Protein AF-A0A926DXJ6-F1 (afdb_monomer)

Structure (mmCIF, N/CA/C/O backbone):
data_AF-A0A926DXJ6-F1
#
_entry.id   AF-A0A926DXJ6-F1
#
loop_
_atom_site.group_PDB
_atom_site.id
_atom_site.type_symbol
_atom_site.label_atom_id
_atom_site.label_alt_id
_atom_site.label_comp_id
_atom_site.label_asym_id
_atom_site.label_entity_id
_atom_site.label_seq_id
_atom_site.pdbx_PDB_ins_code
_atom_site.Cartn_x
_atom_site.Cartn_y
_atom_site.Cartn_z
_atom_site.occupancy
_atom_site.B_iso_or_equiv
_atom_site.auth_seq_id
_atom_site.auth_comp_id
_atom_site.auth_asym_id
_atom_site.auth_atom_id
_atom_site.pdbx_PDB_model_num
ATOM 1 N N . MET A 1 1 ? 6.110 -19.421 18.093 1.00 56.97 1 MET A N 1
ATOM 2 C CA . MET A 1 1 ? 5.067 -19.985 17.190 1.00 56.97 1 MET A CA 1
ATOM 3 C C . MET A 1 1 ? 3.625 -19.804 17.699 1.00 56.97 1 MET A C 1
ATOM 5 O O . MET A 1 1 ? 2.747 -19.596 16.871 1.00 56.97 1 MET A O 1
ATOM 9 N N . LYS A 1 2 ? 3.3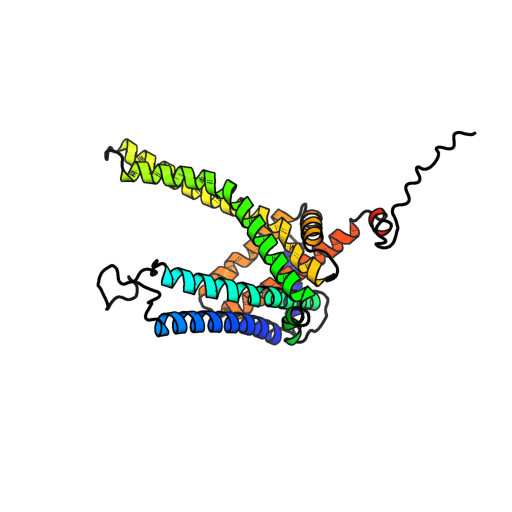59 -19.828 19.021 1.00 78.06 2 LYS A N 1
ATOM 10 C CA . LYS A 1 2 ? 1.994 -19.737 19.594 1.00 78.06 2 LYS A CA 1
ATOM 11 C C . LYS A 1 2 ? 1.269 -18.395 19.340 1.00 78.06 2 LYS A C 1
ATOM 13 O O . LYS A 1 2 ? 0.103 -18.421 18.961 1.00 78.06 2 LYS A O 1
ATOM 18 N N . LEU A 1 3 ? 1.968 -17.256 19.435 1.00 84.81 3 LEU A N 1
ATOM 19 C CA . LEU A 1 3 ? 1.368 -15.912 19.317 1.00 84.81 3 LEU A CA 1
ATOM 20 C C . LEU A 1 3 ? 0.698 -15.646 17.955 1.00 84.81 3 LEU A C 1
ATOM 22 O O . LEU A 1 3 ? -0.481 -15.316 17.902 1.00 84.81 3 LEU A O 1
ATOM 26 N N . ARG A 1 4 ? 1.406 -15.860 16.835 1.00 86.44 4 ARG A N 1
ATOM 27 C CA . ARG A 1 4 ? 0.859 -15.628 15.478 1.00 86.44 4 ARG A CA 1
ATOM 28 C C . ARG A 1 4 ? -0.419 -16.430 15.213 1.00 86.44 4 ARG A C 1
ATOM 30 O O . ARG A 1 4 ? -1.354 -15.913 14.609 1.00 86.44 4 ARG A O 1
ATOM 37 N N . LYS A 1 5 ? -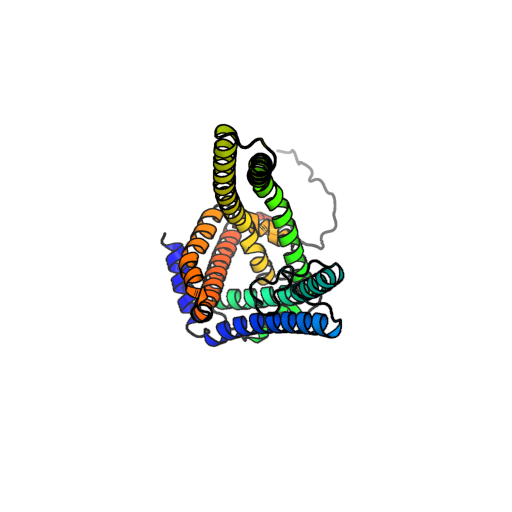0.469 -17.684 15.679 1.00 87.50 5 LYS A N 1
ATOM 38 C CA . LYS A 1 5 ? -1.648 -18.552 15.547 1.00 87.50 5 LYS A CA 1
ATOM 39 C C . LYS A 1 5 ? -2.820 -18.036 16.388 1.00 87.50 5 LYS A C 1
ATOM 41 O O . LYS A 1 5 ? -3.945 -18.037 15.903 1.00 87.50 5 LYS A O 1
ATOM 46 N N . GLN A 1 6 ? -2.555 -17.569 17.610 1.00 91.38 6 GLN A N 1
ATOM 47 C CA . GLN A 1 6 ? -3.572 -16.968 18.479 1.00 91.38 6 GLN A CA 1
ATOM 48 C C . GLN A 1 6 ? -4.136 -15.673 17.886 1.00 91.38 6 GLN A C 1
ATOM 50 O O . GLN A 1 6 ? -5.351 -15.547 17.796 1.00 91.38 6 GLN A O 1
ATOM 55 N N . ILE A 1 7 ? -3.283 -14.768 17.393 1.00 92.94 7 ILE A N 1
ATOM 56 C CA . ILE A 1 7 ? -3.711 -13.525 16.726 1.00 92.94 7 ILE A CA 1
ATOM 57 C C . ILE A 1 7 ? -4.625 -13.843 15.539 1.00 92.94 7 ILE A C 1
ATOM 59 O O . ILE A 1 7 ? -5.729 -13.319 15.443 1.00 92.94 7 ILE A O 1
ATOM 63 N N . LYS A 1 8 ? -4.205 -14.771 14.674 1.00 92.00 8 LYS A N 1
ATOM 64 C CA . LYS A 1 8 ? -4.984 -15.234 13.519 1.00 92.00 8 LYS A CA 1
ATOM 65 C C . LYS A 1 8 ? -6.336 -15.839 13.896 1.00 92.00 8 LYS A C 1
ATOM 67 O O . LYS A 1 8 ? -7.316 -15.644 13.181 1.00 92.00 8 LYS A O 1
ATOM 72 N N . LEU A 1 9 ? -6.399 -16.598 14.987 1.00 91.31 9 LEU A N 1
ATOM 73 C CA . LEU A 1 9 ? -7.649 -17.178 15.473 1.00 91.31 9 LEU A CA 1
ATOM 74 C C . LEU A 1 9 ? -8.574 -16.096 16.042 1.00 91.31 9 LEU A C 1
ATOM 76 O O . LEU A 1 9 ? -9.756 -16.058 15.709 1.00 91.31 9 LEU A O 1
ATOM 80 N N . ASN A 1 10 ? -8.026 -15.205 16.865 1.00 92.25 10 ASN A N 1
ATOM 81 C CA . ASN A 1 10 ? -8.767 -14.123 17.502 1.00 92.25 10 ASN A CA 1
ATOM 82 C C . ASN A 1 10 ? -9.294 -13.120 16.476 1.00 92.25 10 ASN A C 1
ATOM 84 O O . ASN A 1 10 ? -10.440 -12.710 16.579 1.00 92.25 10 ASN A O 1
ATOM 88 N N . ALA A 1 11 ? -8.528 -12.807 15.432 1.00 91.75 11 ALA A N 1
ATOM 89 C CA . ALA A 1 11 ? -8.984 -11.960 14.336 1.00 91.75 11 ALA A CA 1
ATOM 90 C C . ALA A 1 11 ? -10.175 -12.563 13.581 1.00 91.75 11 ALA A C 1
ATOM 92 O O . ALA A 1 11 ? -11.139 -11.864 13.275 1.00 91.75 11 ALA A O 1
ATOM 93 N N . ARG A 1 12 ? -10.157 -13.881 13.335 1.00 91.38 12 ARG A N 1
ATOM 94 C CA . ARG A 1 12 ? -11.301 -14.578 12.728 1.00 91.38 12 ARG A CA 1
ATOM 95 C C . ARG A 1 12 ? -12.540 -14.508 13.624 1.00 91.38 12 ARG A C 1
ATOM 97 O O . ARG A 1 12 ? -13.641 -14.346 13.110 1.00 91.38 12 ARG A O 1
ATOM 104 N N . ARG A 1 13 ? -12.360 -14.623 14.945 1.00 90.81 13 ARG A N 1
ATOM 105 C CA . ARG A 1 13 ? -13.446 -14.487 15.930 1.00 90.81 13 ARG A CA 1
ATOM 106 C C . ARG A 1 13 ? -13.985 -13.059 15.991 1.00 90.81 13 ARG A C 1
ATOM 108 O O . ARG A 1 13 ? -15.194 -12.893 15.928 1.00 90.81 13 ARG A O 1
ATOM 115 N N . ALA A 1 14 ? -13.109 -12.054 16.028 1.00 89.31 14 ALA A N 1
ATOM 116 C CA . ALA A 1 14 ? -13.485 -10.639 16.020 1.00 89.31 14 ALA A CA 1
ATOM 117 C C . ALA A 1 14 ? -14.300 -10.271 14.768 1.00 89.31 14 ALA A C 1
ATOM 119 O O . ALA A 1 14 ? -15.259 -9.512 14.842 1.00 89.31 14 ALA A O 1
ATOM 120 N N . LEU A 1 15 ? -13.982 -10.877 13.621 1.00 91.25 15 LEU A N 1
ATOM 121 C CA . LEU A 1 15 ? -14.759 -10.706 12.392 1.00 91.25 15 LEU A CA 1
ATOM 122 C C . LEU A 1 15 ? -16.101 -11.450 12.382 1.00 91.25 15 LEU A C 1
ATOM 124 O O . LEU A 1 15 ? -16.943 -11.121 11.552 1.00 91.25 15 LEU A O 1
ATOM 128 N N . GLY A 1 16 ? -16.330 -12.417 13.278 1.00 86.25 16 GLY A N 1
ATOM 129 C CA . GLY A 1 16 ? -17.470 -13.342 13.245 1.00 86.25 16 GLY A CA 1
ATOM 130 C C . GLY A 1 16 ? -18.853 -12.685 13.144 1.00 86.25 16 GLY A C 1
ATOM 131 O O . GLY A 1 16 ? -19.739 -13.275 12.538 1.00 86.25 16 GLY A O 1
ATOM 132 N N . GLY A 1 17 ? -19.018 -11.457 13.649 1.00 84.44 17 GLY A N 1
ATOM 133 C CA . GLY A 1 17 ? -20.249 -10.658 13.517 1.00 84.44 17 GLY A CA 1
ATOM 134 C C . GLY A 1 17 ? -20.150 -9.449 12.576 1.00 84.44 17 GLY A C 1
ATOM 135 O O . GLY A 1 17 ? -21.144 -8.766 12.348 1.00 84.44 17 GLY A O 1
ATOM 136 N N . SER A 1 18 ? -18.970 -9.176 12.015 1.00 91.25 18 SER A N 1
ATOM 137 C CA . SER A 1 18 ? -18.667 -7.933 11.287 1.00 91.25 18 SER A CA 1
ATOM 138 C C . SER A 1 18 ? -18.160 -8.165 9.859 1.00 91.25 18 SER A C 1
ATOM 140 O O . SER A 1 18 ? -17.727 -7.217 9.206 1.00 91.25 18 SER A O 1
ATOM 142 N N . TRP A 1 19 ? -18.232 -9.398 9.341 1.00 92.56 19 TRP A N 1
ATOM 143 C CA . TRP A 1 19 ? -17.789 -9.744 7.981 1.00 92.56 19 TRP A CA 1
ATOM 144 C C . TRP A 1 19 ? -18.440 -8.884 6.896 1.00 92.56 19 TRP A C 1
ATOM 146 O O . TRP A 1 19 ? -17.731 -8.350 6.047 1.00 92.56 19 TRP A O 1
ATOM 156 N N . GLY A 1 20 ? -19.762 -8.693 6.947 1.00 92.50 20 GLY A N 1
ATOM 157 C CA . GLY A 1 20 ? -20.473 -7.862 5.969 1.00 92.50 20 GLY A CA 1
ATOM 158 C C . GLY A 1 20 ? -19.995 -6.407 5.978 1.00 92.50 20 GLY A C 1
ATOM 159 O O . GLY A 1 20 ? -19.746 -5.830 4.922 1.00 92.50 20 GLY A O 1
ATOM 160 N N . LYS A 1 21 ? -19.762 -5.840 7.170 1.00 94.31 21 LYS A N 1
ATOM 161 C CA . LYS A 1 21 ? -19.195 -4.491 7.323 1.00 94.31 21 LYS A CA 1
ATOM 162 C C . LYS A 1 21 ? -17.783 -4.418 6.743 1.00 94.31 21 LYS A C 1
ATOM 164 O O . LYS A 1 21 ? -17.485 -3.503 5.988 1.00 94.31 21 LYS A O 1
ATOM 169 N N . ALA A 1 22 ? -16.942 -5.406 7.040 1.00 94.12 22 ALA A N 1
ATOM 170 C CA . ALA A 1 22 ? -15.565 -5.458 6.565 1.00 94.12 22 ALA A CA 1
ATOM 171 C C . ALA A 1 22 ? -15.466 -5.602 5.033 1.00 94.12 22 ALA A C 1
ATOM 173 O O . ALA A 1 22 ? -14.624 -4.960 4.407 1.00 94.12 22 ALA A O 1
ATOM 174 N N . ILE A 1 23 ? -16.353 -6.394 4.420 1.00 93.94 23 ILE A N 1
ATOM 175 C CA . ILE A 1 23 ? -16.489 -6.481 2.959 1.00 93.94 23 ILE A CA 1
ATOM 176 C C . ILE A 1 23 ? -16.971 -5.142 2.391 1.00 93.94 23 ILE A C 1
ATOM 178 O O . ILE A 1 23 ? -16.431 -4.683 1.391 1.00 93.94 23 ILE A O 1
ATOM 182 N N . CYS A 1 24 ? -17.919 -4.470 3.048 1.00 95.19 24 CYS A N 1
ATOM 183 C CA . CYS A 1 24 ? -18.360 -3.137 2.639 1.00 95.19 24 CYS A CA 1
ATOM 184 C C . CYS A 1 24 ? -17.194 -2.129 2.619 1.00 95.19 24 CYS A C 1
ATOM 186 O O . CYS A 1 24 ? -17.047 -1.394 1.647 1.00 95.19 24 CYS A O 1
ATOM 188 N N . LEU A 1 25 ? -16.291 -2.158 3.611 1.00 94.81 25 LEU A N 1
ATOM 189 C CA . LEU A 1 25 ? -15.093 -1.301 3.610 1.00 94.81 25 LEU A CA 1
ATOM 190 C C . LEU A 1 25 ? -14.184 -1.554 2.401 1.00 94.81 25 LEU A C 1
ATOM 192 O O . LEU A 1 25 ? -13.660 -0.613 1.805 1.00 94.81 25 LEU A O 1
ATOM 196 N N . LEU A 1 26 ? -14.008 -2.826 2.032 1.00 93.44 26 LEU A N 1
ATOM 197 C CA . LEU A 1 26 ? -13.252 -3.216 0.844 1.00 93.44 26 LEU A CA 1
ATOM 198 C C . LEU A 1 26 ? -13.922 -2.703 -0.441 1.00 93.44 26 LEU A C 1
ATOM 200 O O . LEU A 1 26 ? -13.252 -2.186 -1.331 1.00 93.44 26 LEU A O 1
ATOM 204 N N . LEU A 1 27 ? -15.245 -2.830 -0.537 1.00 93.81 27 LEU A N 1
ATOM 205 C CA . LEU A 1 27 ? -15.992 -2.352 -1.696 1.00 93.81 27 LEU A CA 1
ATOM 206 C C . LEU A 1 27 ? -15.932 -0.828 -1.813 1.00 93.81 27 LEU A C 1
ATOM 208 O O . LEU A 1 27 ? -15.802 -0.329 -2.925 1.00 93.81 27 LEU A O 1
ATOM 212 N N . ILE A 1 28 ? -15.951 -0.091 -0.698 1.00 94.81 28 ILE A N 1
ATOM 213 C CA . ILE A 1 28 ? -15.785 1.369 -0.694 1.00 94.81 28 ILE A CA 1
ATOM 214 C C . ILE A 1 28 ? -14.434 1.759 -1.304 1.00 94.81 28 ILE A C 1
ATOM 216 O O . ILE A 1 28 ? -14.405 2.557 -2.239 1.00 94.81 28 ILE A O 1
ATOM 220 N N . ILE A 1 29 ? -13.321 1.185 -0.828 1.00 92.06 29 ILE A N 1
ATOM 221 C CA . ILE A 1 29 ? -11.993 1.544 -1.355 1.00 92.06 29 ILE A CA 1
ATOM 222 C C . ILE A 1 29 ? -11.842 1.147 -2.829 1.00 92.06 29 ILE A C 1
ATOM 224 O O . ILE A 1 29 ? -11.350 1.944 -3.625 1.00 92.06 29 ILE A O 1
ATOM 228 N N . PHE A 1 30 ? -12.348 -0.029 -3.214 1.00 91.62 30 PHE A N 1
ATOM 229 C CA . PHE A 1 30 ? -12.344 -0.479 -4.606 1.00 91.62 30 PHE A CA 1
ATOM 230 C C . PHE A 1 30 ? -13.173 0.443 -5.508 1.00 91.62 30 PHE A C 1
ATOM 232 O O . PHE A 1 30 ? -12.716 0.825 -6.582 1.00 91.62 30 PHE A O 1
ATOM 239 N N . SER A 1 31 ? -14.360 0.851 -5.053 1.00 94.12 31 SER A N 1
ATOM 240 C CA . SER A 1 31 ? -15.254 1.734 -5.810 1.00 94.12 31 SER A CA 1
ATOM 241 C C . SER A 1 31 ? -14.626 3.107 -6.026 1.00 94.12 31 SER A C 1
ATOM 243 O O . SER A 1 31 ? -14.687 3.640 -7.128 1.00 94.12 31 SER A O 1
ATOM 245 N N . ILE A 1 32 ? -13.971 3.664 -5.003 1.00 93.38 32 ILE A N 1
ATOM 246 C CA . ILE A 1 32 ? -13.268 4.946 -5.122 1.00 93.38 32 ILE A CA 1
ATOM 247 C C . ILE A 1 32 ? -12.117 4.836 -6.127 1.00 93.38 32 ILE A C 1
ATOM 249 O O . ILE A 1 32 ? -12.001 5.689 -7.004 1.00 93.38 32 ILE A O 1
ATOM 253 N N . SER A 1 33 ? -11.300 3.778 -6.057 1.00 91.75 33 SER A N 1
ATOM 254 C CA . SER A 1 33 ? -10.238 3.549 -7.047 1.00 91.75 33 SER A CA 1
ATOM 255 C C . SER A 1 33 ? -10.793 3.415 -8.468 1.00 91.75 33 SER A C 1
ATOM 257 O O . SER A 1 33 ? -10.273 4.047 -9.383 1.00 91.75 33 SER A O 1
ATOM 259 N N . LEU A 1 34 ? -11.880 2.659 -8.641 1.00 93.69 34 LEU A N 1
ATOM 260 C CA . LEU A 1 34 ? -12.536 2.468 -9.932 1.00 93.69 34 LEU A CA 1
ATOM 261 C C . LEU A 1 34 ? -13.068 3.789 -10.505 1.00 93.69 34 LEU A C 1
ATOM 263 O O . LEU A 1 34 ? -12.867 4.054 -11.686 1.00 93.69 34 LEU A O 1
ATOM 267 N N . ILE A 1 35 ? -13.672 4.650 -9.679 1.00 95.75 35 ILE A N 1
ATOM 268 C CA . ILE A 1 35 ? -14.124 5.984 -10.103 1.00 95.75 35 ILE A CA 1
ATOM 269 C C . ILE A 1 35 ? -12.947 6.819 -10.619 1.00 95.75 35 ILE A C 1
ATOM 271 O O . ILE A 1 35 ? -13.051 7.403 -11.695 1.00 95.75 35 ILE A O 1
ATOM 275 N N . PHE A 1 36 ? -11.819 6.859 -9.902 1.00 95.25 36 PHE A N 1
ATOM 276 C CA . PHE A 1 36 ? -10.640 7.605 -10.358 1.00 95.25 36 PHE A CA 1
ATOM 277 C C . PHE A 1 36 ? -10.084 7.066 -11.680 1.00 95.25 36 PHE A C 1
ATOM 279 O O . PHE A 1 36 ? -9.777 7.860 -12.567 1.00 95.25 36 PHE A O 1
ATOM 286 N N . SER A 1 37 ? -10.007 5.743 -11.842 1.00 92.69 37 SER A N 1
ATOM 287 C CA . SER A 1 37 ? -9.566 5.125 -13.098 1.00 92.69 37 SER A CA 1
ATOM 288 C C . SER A 1 37 ? -10.507 5.437 -14.264 1.00 92.69 37 SER A C 1
ATOM 290 O O . SER A 1 37 ? -10.040 5.764 -15.353 1.00 92.69 37 SER A O 1
ATOM 292 N N . LEU A 1 38 ? -11.825 5.396 -14.043 1.00 95.00 38 LEU A N 1
ATOM 293 C CA . LEU A 1 38 ? -12.809 5.750 -15.069 1.00 95.00 38 LEU A CA 1
ATOM 294 C C . LEU A 1 38 ? -12.740 7.232 -15.446 1.00 95.00 38 LEU A C 1
ATOM 296 O O . LEU A 1 38 ? -12.810 7.562 -16.625 1.00 95.00 38 LEU A O 1
ATOM 300 N N . LEU A 1 39 ? -12.578 8.127 -14.468 1.00 95.62 39 LEU A N 1
ATOM 301 C CA . LEU A 1 39 ? -12.440 9.562 -14.727 1.00 95.62 39 LEU A CA 1
ATOM 302 C C . LEU A 1 39 ? -11.152 9.887 -15.487 1.00 95.62 39 LEU A C 1
ATOM 304 O O . LEU A 1 39 ? -11.175 10.742 -16.372 1.00 95.62 39 LEU A O 1
ATOM 308 N N . GLN A 1 40 ? -10.053 9.195 -15.178 1.00 94.75 40 GLN A N 1
ATOM 309 C CA . GLN A 1 40 ? -8.810 9.315 -15.932 1.00 94.75 40 GLN A CA 1
ATOM 310 C C . GLN A 1 40 ? -9.026 8.905 -17.392 1.00 94.75 40 GLN A C 1
ATOM 312 O O . GLN A 1 40 ? -8.791 9.719 -18.280 1.00 94.75 40 GLN A O 1
ATOM 317 N N . GLY A 1 41 ? -9.553 7.699 -17.635 1.00 91.94 41 GLY A N 1
ATOM 318 C CA . GLY A 1 41 ? -9.800 7.203 -18.993 1.00 91.94 41 GLY A CA 1
ATOM 319 C C . GLY A 1 41 ? -10.792 8.071 -19.777 1.00 91.94 41 GLY A C 1
ATOM 320 O O . GLY A 1 41 ? -10.594 8.333 -20.960 1.00 91.94 41 GLY A O 1
ATOM 321 N N . LEU A 1 42 ? -11.824 8.600 -19.112 1.00 94.62 42 LEU A N 1
ATOM 322 C CA . LEU A 1 42 ? -12.759 9.555 -19.712 1.00 94.62 42 LEU A CA 1
ATOM 323 C C . LEU A 1 42 ? -12.066 10.872 -20.086 1.00 94.62 42 LEU A C 1
ATOM 325 O O . LEU A 1 42 ? -12.351 11.430 -21.141 1.00 94.62 42 LEU A O 1
ATOM 329 N N . THR A 1 43 ? -11.138 11.357 -19.261 1.00 95.00 43 THR A N 1
ATOM 330 C CA . THR A 1 43 ? -10.361 12.571 -19.554 1.00 95.00 43 THR A CA 1
ATOM 331 C C . THR A 1 43 ? -9.427 12.351 -20.742 1.00 95.00 43 THR A C 1
ATOM 333 O O . THR A 1 43 ? -9.406 13.173 -21.659 1.00 95.00 43 THR A O 1
ATOM 336 N N . SER A 1 44 ? -8.710 11.226 -20.762 1.00 93.75 44 SER A N 1
ATOM 337 C CA . SER A 1 44 ? -7.869 10.794 -21.884 1.00 93.75 44 SER A CA 1
ATOM 338 C C . SER A 1 44 ? -8.675 10.723 -23.188 1.00 93.75 44 SER A C 1
ATOM 340 O O . SER A 1 44 ? -8.279 11.301 -24.202 1.00 93.75 44 SER A O 1
ATOM 342 N N . LEU A 1 45 ? -9.874 10.128 -23.139 1.00 92.56 45 LEU A N 1
ATOM 343 C CA . LEU A 1 45 ? -10.791 10.047 -24.277 1.00 92.56 45 LEU A CA 1
ATOM 344 C C . LEU A 1 45 ? -11.263 11.429 -24.761 1.00 92.56 45 LEU A C 1
ATOM 346 O O . LEU A 1 45 ? -11.207 11.703 -25.958 1.00 92.56 45 LEU A O 1
ATOM 350 N N . LEU A 1 46 ? -11.711 12.305 -23.854 1.00 95.00 46 LEU A N 1
ATOM 351 C CA . LEU A 1 46 ? -12.214 13.642 -24.202 1.00 95.00 46 LEU A CA 1
ATOM 352 C C . LEU A 1 46 ? -11.144 14.539 -24.832 1.00 95.00 46 LEU A C 1
ATOM 354 O O . LEU A 1 46 ? -11.460 15.363 -25.686 1.00 95.00 46 LEU A O 1
ATOM 358 N N . LEU A 1 47 ? -9.889 14.389 -24.408 1.00 94.50 47 LEU A N 1
ATOM 359 C CA . LEU A 1 47 ? -8.763 15.157 -24.936 1.00 94.50 47 LEU A CA 1
ATOM 360 C C . LEU A 1 47 ? -8.133 14.521 -26.184 1.00 94.50 47 LEU A C 1
ATOM 362 O O . LEU A 1 47 ? -7.205 15.097 -26.748 1.00 94.50 47 LEU A O 1
ATOM 366 N N . GLY A 1 48 ? -8.611 13.347 -26.615 1.00 92.69 48 GLY A N 1
ATOM 367 C CA . GLY A 1 48 ? -8.035 12.607 -27.739 1.00 92.69 48 GLY A CA 1
ATOM 368 C C . GLY A 1 48 ? -6.602 12.132 -27.479 1.00 92.69 48 GLY A C 1
ATOM 369 O O . GLY A 1 48 ? -5.828 11.969 -28.420 1.00 92.69 48 GLY A O 1
ATOM 370 N N . ILE A 1 49 ? -6.231 11.943 -26.209 1.00 91.50 49 ILE A N 1
ATOM 371 C CA . ILE A 1 49 ? -4.912 11.466 -25.789 1.00 91.50 49 ILE A CA 1
ATOM 372 C C . ILE A 1 49 ? -5.089 10.002 -25.382 1.00 91.50 49 ILE A C 1
ATOM 374 O O . ILE A 1 49 ? -5.600 9.746 -24.296 1.00 91.50 49 ILE A O 1
ATOM 378 N N . PRO A 1 50 ? -4.718 9.025 -26.223 1.00 86.38 50 PRO A N 1
ATOM 379 C CA . PRO A 1 50 ? -4.913 7.623 -25.880 1.00 86.38 50 PRO A CA 1
ATOM 380 C C . PRO A 1 50 ? -3.949 7.212 -24.759 1.00 86.38 50 PRO A C 1
ATOM 382 O O . PRO A 1 50 ? -2.787 7.610 -24.769 1.00 86.38 50 PRO A O 1
ATOM 385 N N . ASP A 1 51 ? -4.402 6.398 -23.804 1.00 83.06 51 ASP A N 1
ATOM 386 C CA . ASP A 1 51 ? -3.543 5.895 -22.715 1.00 83.06 51 ASP A CA 1
ATOM 387 C C . ASP A 1 51 ? -2.514 4.860 -23.212 1.00 83.06 51 ASP A C 1
ATOM 389 O O . ASP A 1 51 ? -1.473 4.646 -22.586 1.00 83.06 51 ASP A O 1
ATOM 393 N N . PHE A 1 52 ? -2.787 4.249 -24.366 1.00 85.88 52 PHE A N 1
ATOM 394 C CA . PHE A 1 52 ? -1.947 3.253 -25.019 1.00 85.88 52 PHE A CA 1
ATOM 395 C C . PHE A 1 52 ? -1.609 3.678 -26.450 1.00 85.88 52 PHE A C 1
ATOM 397 O O . PHE A 1 52 ? -2.369 4.400 -27.096 1.00 85.88 52 PHE A O 1
ATOM 404 N N . SER A 1 53 ? -0.444 3.263 -26.932 1.00 84.50 53 SER A N 1
ATOM 405 C CA . SER A 1 53 ? 0.041 3.517 -28.283 1.00 84.50 53 SER A CA 1
ATOM 406 C C . SER A 1 53 ? 0.323 2.203 -29.001 1.00 84.50 53 SER A C 1
ATOM 408 O O . SER A 1 53 ? 1.137 1.406 -28.526 1.00 84.50 53 SER A O 1
ATOM 410 N N . ASP A 1 54 ? -0.287 2.048 -30.172 1.00 82.75 54 ASP A N 1
ATOM 411 C CA . ASP A 1 54 ? -0.044 0.952 -31.107 1.00 82.75 54 ASP A CA 1
ATOM 412 C C . ASP A 1 54 ? 1.280 1.192 -31.853 1.00 82.75 54 ASP A C 1
ATOM 414 O O . ASP A 1 54 ? 1.339 1.835 -32.905 1.00 82.75 54 ASP A O 1
ATOM 418 N N . VAL A 1 55 ? 2.382 0.745 -31.248 1.00 81.19 55 VAL A N 1
ATOM 419 C CA . VAL A 1 55 ? 3.736 0.913 -31.808 1.00 81.19 55 VAL A CA 1
ATOM 420 C C . VAL A 1 55 ? 3.985 -0.039 -32.976 1.00 81.19 55 VAL A C 1
ATOM 422 O O . VAL A 1 55 ? 4.778 0.274 -33.864 1.00 81.19 55 VAL A O 1
ATOM 425 N N . LEU A 1 56 ? 3.323 -1.197 -32.977 1.00 83.88 56 LEU A N 1
ATOM 426 C CA . LEU A 1 56 ? 3.489 -2.227 -34.000 1.00 83.88 56 LEU A CA 1
ATOM 427 C C . LEU A 1 56 ? 2.536 -2.034 -35.188 1.00 83.88 56 LEU A C 1
ATOM 429 O O . LEU A 1 56 ? 2.665 -2.737 -36.192 1.00 83.88 56 LEU A O 1
ATOM 433 N N . THR A 1 57 ? 1.665 -1.021 -35.133 1.00 81.75 57 THR A N 1
ATOM 434 C CA . THR A 1 57 ? 0.661 -0.686 -36.154 1.00 81.75 57 THR A CA 1
ATOM 435 C C . THR A 1 57 ? -0.257 -1.867 -36.464 1.00 81.75 57 THR A C 1
ATOM 437 O O . THR A 1 57 ? -0.599 -2.154 -37.615 1.00 81.75 57 THR A O 1
ATOM 440 N N . THR A 1 58 ? -0.635 -2.575 -35.409 1.00 84.12 58 THR A N 1
ATOM 441 C CA . THR A 1 58 ? -1.425 -3.800 -35.398 1.00 84.12 58 THR A CA 1
ATOM 442 C C . THR A 1 58 ? -2.748 -3.560 -34.660 1.00 84.12 58 THR A C 1
ATOM 444 O O . THR A 1 58 ? -3.033 -4.216 -33.660 1.00 84.12 58 THR A O 1
ATOM 447 N N . PRO A 1 59 ? -3.666 -2.730 -35.204 1.00 76.62 59 PRO A N 1
ATOM 448 C CA . PRO A 1 59 ? -4.841 -2.216 -34.482 1.00 76.62 59 PRO A CA 1
ATOM 449 C C . PRO A 1 59 ? -5.874 -3.282 -34.078 1.00 76.62 59 PRO A C 1
ATOM 451 O O . PRO A 1 59 ? -6.864 -2.980 -33.417 1.00 76.62 59 PRO A O 1
ATOM 454 N N . GLN A 1 60 ? -5.689 -4.532 -34.508 1.00 83.75 60 GLN A N 1
ATOM 455 C CA . GLN A 1 60 ? -6.531 -5.670 -34.135 1.00 83.75 60 GLN A CA 1
ATOM 456 C C . GLN A 1 60 ? -6.026 -6.400 -32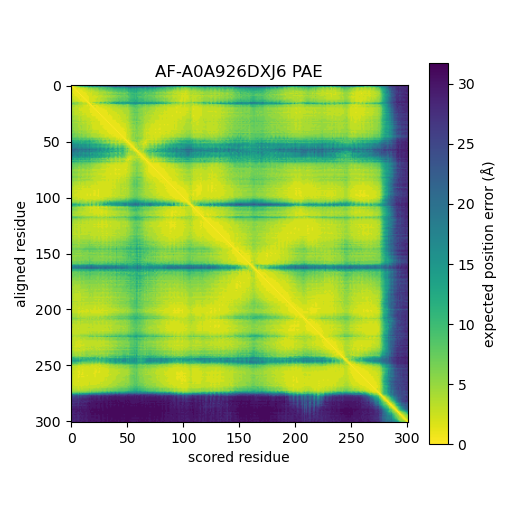.879 1.00 83.75 60 GLN A C 1
ATOM 458 O O . GLN A 1 60 ? -6.732 -7.261 -32.353 1.00 83.75 60 GLN A O 1
ATOM 463 N N . TYR A 1 61 ? -4.822 -6.079 -32.400 1.00 81.75 61 TYR A N 1
ATOM 464 C CA . TYR A 1 61 ? -4.107 -6.833 -31.377 1.00 81.75 61 TYR A CA 1
ATOM 465 C C . TYR A 1 61 ? -3.861 -6.021 -30.101 1.00 81.75 61 TYR A C 1
ATOM 467 O O . TYR A 1 61 ? -2.755 -6.019 -29.606 1.00 81.75 61 TYR A O 1
ATOM 475 N N . TYR A 1 62 ? -4.895 -5.462 -29.463 1.00 77.00 62 TYR A N 1
ATOM 476 C CA . TYR A 1 62 ? -4.810 -4.648 -28.223 1.00 77.00 62 TYR A CA 1
ATOM 477 C C . TYR A 1 62 ? -3.873 -5.126 -27.087 1.00 77.00 62 TYR A C 1
ATOM 479 O O . TYR A 1 62 ? -3.576 -4.371 -26.168 1.00 77.00 62 TYR A O 1
ATOM 487 N N . LEU A 1 63 ? -3.468 -6.398 -27.072 1.00 82.69 63 LEU A N 1
ATOM 488 C CA . LEU A 1 63 ? -2.513 -6.933 -26.101 1.00 82.69 63 LEU A CA 1
ATOM 489 C C . LEU A 1 63 ? -1.047 -6.590 -26.417 1.00 82.69 63 LEU A C 1
ATOM 491 O O . LEU A 1 63 ? -0.198 -6.813 -25.554 1.00 82.69 63 LEU A O 1
ATOM 495 N N . ASP A 1 64 ? -0.740 -6.102 -27.621 1.00 82.00 64 ASP A N 1
ATOM 496 C CA . ASP A 1 64 ? 0.595 -5.644 -28.020 1.00 82.00 64 ASP A CA 1
ATOM 497 C C . ASP A 1 64 ? 0.790 -4.121 -27.894 1.00 82.00 64 ASP A C 1
ATOM 499 O O . ASP A 1 64 ? 1.930 -3.645 -27.916 1.00 82.00 64 ASP A O 1
ATOM 5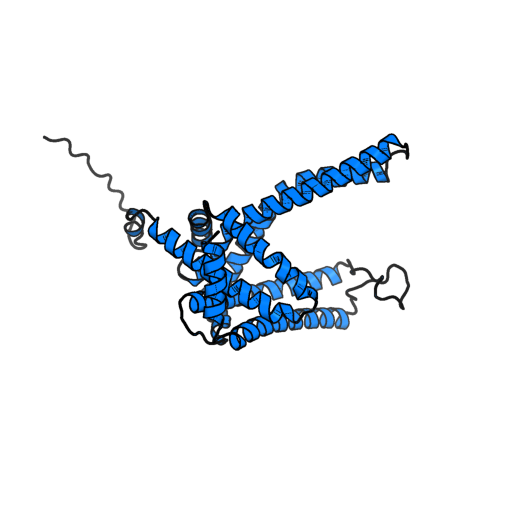03 N N . ASP A 1 65 ? -0.299 -3.384 -27.661 1.00 86.31 65 ASP A N 1
ATOM 504 C CA . ASP A 1 65 ? -0.287 -1.963 -27.348 1.00 86.31 65 ASP A CA 1
ATOM 505 C C . ASP A 1 65 ? 0.575 -1.675 -26.109 1.00 86.31 65 ASP A C 1
ATOM 507 O O . ASP A 1 65 ? 0.471 -2.318 -25.057 1.00 86.31 65 ASP A O 1
ATOM 511 N N . VAL A 1 66 ? 1.418 -0.647 -26.206 1.00 87.00 66 VAL A N 1
ATOM 512 C CA . VAL A 1 66 ? 2.273 -0.209 -25.094 1.00 87.00 66 VAL A CA 1
ATOM 513 C C . VAL A 1 66 ? 1.721 1.053 -24.449 1.00 87.00 66 VAL A C 1
ATOM 515 O O . VAL A 1 66 ? 0.958 1.799 -25.052 1.00 87.00 66 VAL A O 1
ATOM 518 N N . ILE A 1 67 ? 2.111 1.319 -23.204 1.00 86.56 67 ILE A N 1
ATOM 519 C CA . ILE A 1 67 ? 1.697 2.533 -22.489 1.00 86.56 67 ILE A CA 1
ATOM 520 C C . ILE A 1 67 ? 2.151 3.770 -23.276 1.00 86.56 67 ILE A C 1
ATOM 522 O O . ILE A 1 67 ? 3.330 3.897 -23.613 1.00 86.56 67 ILE A O 1
ATOM 526 N N . ASN A 1 68 ? 1.233 4.707 -23.521 1.00 87.38 68 ASN A N 1
ATOM 527 C CA . ASN A 1 68 ? 1.556 5.965 -24.177 1.00 87.38 68 ASN A CA 1
ATOM 528 C C . ASN A 1 68 ? 2.375 6.855 -23.227 1.00 87.38 68 ASN A C 1
ATOM 530 O O . ASN A 1 68 ? 1.845 7.431 -22.275 1.00 87.38 68 ASN A O 1
ATOM 534 N N . LEU A 1 69 ? 3.670 7.001 -23.520 1.00 86.50 69 LEU A N 1
ATOM 535 C CA . LEU A 1 69 ? 4.624 7.813 -22.751 1.00 86.50 69 LEU A CA 1
ATOM 536 C C . LEU A 1 69 ? 4.687 9.285 -23.193 1.00 86.50 69 LEU A C 1
ATOM 538 O O . LEU A 1 69 ? 5.621 10.004 -22.831 1.00 86.50 69 LEU A O 1
ATOM 542 N N . SER A 1 70 ? 3.721 9.756 -23.984 1.00 90.75 70 SER A N 1
ATOM 543 C CA . SER A 1 70 ? 3.629 11.174 -24.335 1.00 90.75 70 SER A CA 1
ATOM 544 C C . SER A 1 70 ? 3.473 12.050 -23.086 1.00 90.75 70 SER A C 1
ATOM 546 O O . SER A 1 70 ? 2.821 11.673 -22.109 1.00 90.75 70 SER A O 1
ATOM 548 N N . ILE A 1 71 ? 4.056 13.254 -23.126 1.00 92.38 71 ILE A N 1
ATOM 549 C CA . ILE A 1 71 ? 3.991 14.214 -22.011 1.00 92.38 71 ILE A CA 1
ATOM 550 C C . ILE A 1 71 ? 2.536 14.471 -21.567 1.00 92.38 71 ILE A C 1
ATOM 552 O O . ILE A 1 71 ? 2.287 14.420 -20.363 1.00 92.38 71 ILE A O 1
ATOM 556 N N . PRO A 1 72 ? 1.555 14.688 -22.471 1.00 92.50 72 PRO A N 1
ATOM 557 C CA . PRO A 1 72 ? 0.168 14.908 -22.063 1.00 92.50 72 PRO A CA 1
ATOM 558 C C . PRO A 1 72 ? -0.453 13.710 -21.328 1.00 92.50 72 PRO A C 1
ATOM 560 O O . PRO A 1 72 ? -1.065 13.905 -20.280 1.00 92.50 72 PRO A O 1
ATOM 563 N N . SER A 1 73 ? -0.241 12.482 -21.821 1.00 91.38 73 SER A N 1
ATOM 564 C CA . SER A 1 73 ? -0.699 11.242 -21.167 1.00 91.38 73 SER A CA 1
ATOM 565 C C . SER A 1 73 ? -0.117 11.117 -19.755 1.00 91.38 73 SER A C 1
ATOM 567 O O . SER A 1 73 ? -0.840 10.925 -18.774 1.00 91.38 73 SER A O 1
ATOM 569 N N . PHE A 1 74 ? 1.194 11.347 -19.626 1.00 92.00 74 PHE A N 1
ATOM 570 C CA . PHE A 1 74 ? 1.875 11.317 -18.337 1.00 92.00 74 PHE A CA 1
ATOM 571 C C . PHE A 1 74 ? 1.326 12.362 -17.355 1.00 92.00 74 PHE A C 1
ATOM 573 O O . PHE A 1 74 ? 1.119 12.049 -16.184 1.00 92.00 74 PHE A O 1
ATOM 580 N N . LEU A 1 75 ? 1.061 13.591 -17.812 1.00 93.50 75 LEU A N 1
ATOM 581 C CA . LEU A 1 75 ? 0.502 14.651 -16.967 1.00 93.50 75 LEU A CA 1
ATOM 582 C C . LEU A 1 75 ? -0.903 14.303 -16.458 1.00 93.50 75 LEU A C 1
ATOM 584 O O . LEU A 1 75 ? -1.188 14.530 -15.281 1.00 93.50 75 LEU A O 1
ATOM 588 N N . ILE A 1 76 ? -1.754 13.720 -17.309 1.00 93.69 76 ILE A N 1
ATOM 589 C CA . ILE A 1 76 ? -3.091 13.249 -16.918 1.00 93.69 76 ILE A CA 1
ATOM 590 C C . ILE A 1 76 ? -2.964 12.154 -15.854 1.00 93.69 76 ILE A C 1
ATOM 592 O O . ILE A 1 76 ? -3.520 12.287 -14.761 1.00 93.69 76 ILE A O 1
ATOM 596 N N . ALA A 1 77 ? -2.177 11.110 -16.126 1.00 92.69 77 ALA A N 1
ATOM 597 C CA . ALA A 1 77 ? -1.972 10.008 -15.190 1.00 92.69 77 ALA A CA 1
ATOM 598 C C . ALA A 1 77 ? -1.394 10.489 -13.846 1.00 92.69 77 ALA A C 1
ATOM 600 O O . ALA A 1 77 ? -1.863 10.084 -12.776 1.00 92.69 77 ALA A O 1
ATOM 601 N N . ALA A 1 78 ? -0.412 11.395 -13.879 1.00 93.25 78 ALA A N 1
ATOM 602 C CA . ALA A 1 78 ? 0.183 11.980 -12.683 1.00 93.25 78 ALA A CA 1
ATOM 603 C C . ALA A 1 78 ? -0.844 12.781 -11.868 1.00 93.25 78 ALA A C 1
ATOM 605 O O . ALA A 1 78 ? -0.924 12.605 -10.651 1.00 93.25 78 ALA A O 1
ATOM 606 N N . ALA A 1 79 ? -1.665 13.611 -12.520 1.00 94.75 79 ALA A N 1
ATOM 607 C CA . ALA A 1 79 ? -2.703 14.391 -11.853 1.00 94.75 79 ALA A CA 1
ATOM 608 C C . ALA A 1 79 ? -3.722 13.486 -11.141 1.00 94.75 79 ALA A C 1
ATOM 610 O O . ALA A 1 79 ? -3.956 13.649 -9.941 1.00 94.75 79 ALA A O 1
ATOM 611 N N . PHE A 1 80 ? -4.273 12.486 -11.835 1.00 95.25 80 PHE A N 1
ATOM 612 C CA . PHE A 1 80 ? -5.237 11.546 -11.248 1.00 95.25 80 PHE A CA 1
ATOM 613 C C . PHE A 1 80 ? -4.631 10.702 -10.126 1.00 95.25 80 PHE A C 1
ATOM 615 O O . PHE A 1 80 ? -5.266 10.497 -9.087 1.00 95.25 80 PHE A O 1
ATOM 622 N N . THR A 1 81 ? -3.374 10.284 -10.273 1.00 92.69 81 THR A N 1
ATOM 623 C CA . THR A 1 81 ? -2.650 9.582 -9.208 1.00 92.69 81 THR A CA 1
ATOM 624 C C . THR A 1 81 ? -2.512 10.465 -7.965 1.00 92.69 81 THR A C 1
ATOM 626 O O . THR A 1 81 ? -2.816 10.012 -6.861 1.00 92.69 81 THR A O 1
ATOM 629 N N . LEU A 1 82 ? -2.143 11.741 -8.120 1.00 92.94 82 LEU A N 1
ATOM 630 C CA . LEU A 1 82 ? -2.038 12.687 -7.003 1.00 92.94 82 LEU A CA 1
ATOM 631 C C . LEU A 1 82 ? -3.391 12.935 -6.321 1.00 92.94 82 LEU A C 1
ATOM 633 O O . LEU A 1 82 ? -3.472 12.873 -5.092 1.00 92.94 82 LEU A O 1
ATOM 637 N N . PHE A 1 83 ? -4.462 13.151 -7.089 1.00 93.88 83 PHE A N 1
ATOM 638 C CA . PHE A 1 83 ? -5.807 13.312 -6.529 1.00 93.88 83 PHE A CA 1
ATOM 639 C C . PHE A 1 83 ? -6.274 12.060 -5.782 1.00 93.88 83 PHE A C 1
ATOM 641 O O . PHE A 1 83 ? -6.796 12.162 -4.668 1.00 93.88 83 PHE A O 1
ATOM 648 N N . SER A 1 84 ? -6.031 10.874 -6.344 1.00 93.94 84 SER A N 1
ATOM 649 C CA . SER A 1 84 ? -6.396 9.619 -5.688 1.00 93.94 84 SER A CA 1
ATOM 650 C C . SER A 1 84 ? -5.628 9.413 -4.377 1.00 93.94 84 SER A C 1
ATOM 652 O O . SER A 1 84 ? -6.219 8.968 -3.397 1.00 93.94 84 SER A O 1
ATOM 654 N N . LEU A 1 85 ? -4.347 9.798 -4.298 1.00 91.56 85 LEU A N 1
ATOM 655 C CA . LEU A 1 85 ? -3.558 9.729 -3.061 1.00 91.56 85 LEU A CA 1
ATOM 656 C C . LEU A 1 85 ? -4.139 10.618 -1.952 1.00 91.56 85 LEU A C 1
ATOM 658 O O . LEU A 1 85 ? -4.209 10.188 -0.798 1.00 91.56 85 LEU A O 1
ATOM 662 N N . ILE A 1 86 ? -4.599 11.824 -2.302 1.00 93.69 86 ILE A N 1
ATOM 663 C CA . ILE A 1 86 ? -5.211 12.774 -1.359 1.00 93.69 86 ILE A CA 1
ATOM 664 C C . ILE A 1 86 ? -6.484 12.191 -0.730 1.00 93.69 86 ILE A C 1
ATOM 666 O O . ILE A 1 86 ? -6.703 12.366 0.467 1.00 93.69 86 ILE A O 1
ATOM 670 N N . VAL A 1 87 ? -7.304 11.470 -1.503 1.00 94.75 87 VAL A N 1
ATOM 671 C CA . VAL A 1 87 ? -8.549 10.852 -1.009 1.00 94.75 87 VAL A CA 1
ATOM 672 C C . VAL A 1 87 ? -8.291 9.517 -0.305 1.00 94.75 87 VAL A C 1
ATOM 674 O O . VAL A 1 87 ? -8.850 9.252 0.760 1.00 94.75 87 VAL A O 1
ATOM 677 N N . ASN A 1 88 ? -7.418 8.673 -0.856 1.00 94.75 88 ASN A N 1
ATOM 678 C CA . ASN A 1 88 ? -7.136 7.345 -0.307 1.00 94.75 88 ASN A CA 1
ATOM 679 C C . ASN A 1 88 ? -6.432 7.409 1.051 1.00 94.75 88 ASN A C 1
ATOM 681 O O . ASN A 1 88 ? -6.616 6.516 1.878 1.00 94.75 88 ASN A O 1
ATOM 685 N N . SER A 1 89 ? -5.651 8.460 1.307 1.00 95.62 89 SER A N 1
ATOM 686 C CA . SER A 1 89 ? -4.923 8.617 2.565 1.00 95.62 89 SER A CA 1
ATOM 687 C C . SER A 1 89 ? -5.845 8.646 3.803 1.00 95.62 89 SER A C 1
ATOM 689 O O . SER A 1 89 ? -5.790 7.699 4.598 1.00 95.62 89 SER A O 1
ATOM 691 N N . PRO A 1 90 ? -6.749 9.630 3.982 1.00 96.19 90 PRO A N 1
ATOM 692 C CA . PRO A 1 90 ? -7.684 9.662 5.112 1.00 96.19 90 PRO A CA 1
ATOM 693 C C . PRO A 1 90 ? -8.616 8.444 5.147 1.00 96.19 90 PRO A C 1
ATOM 695 O O . PRO A 1 90 ? -8.877 7.914 6.227 1.00 96.19 90 PRO A O 1
ATOM 698 N N . LEU A 1 91 ? -9.049 7.934 3.989 1.00 96.00 91 LEU A N 1
ATOM 699 C CA . LEU A 1 91 ? -9.858 6.715 3.914 1.00 96.00 91 LEU A CA 1
ATOM 700 C C . LEU A 1 91 ? -9.119 5.509 4.510 1.00 96.00 91 LEU A C 1
ATOM 702 O O . LEU A 1 91 ? -9.675 4.767 5.321 1.00 96.00 91 LEU A O 1
ATOM 706 N N . SER A 1 92 ? -7.840 5.337 4.166 1.00 95.50 92 SER A N 1
ATOM 707 C CA . SER A 1 92 ? -7.013 4.252 4.698 1.00 95.50 92 SER A CA 1
ATOM 708 C C . SER A 1 92 ? -6.864 4.341 6.220 1.00 95.50 92 SER A C 1
ATOM 710 O O . SER A 1 92 ? -6.858 3.316 6.903 1.00 95.50 92 SER A O 1
ATOM 712 N N . PHE A 1 93 ? -6.795 5.554 6.774 1.00 96.44 93 PHE A N 1
ATOM 713 C CA . PHE A 1 93 ? -6.780 5.787 8.217 1.00 96.44 93 PHE A CA 1
ATOM 714 C C . PHE A 1 93 ? -8.110 5.441 8.883 1.00 96.44 93 PHE A C 1
ATOM 716 O O . PHE A 1 93 ? -8.105 4.786 9.924 1.00 96.44 93 PHE A O 1
ATOM 723 N N . GLY A 1 94 ? -9.236 5.800 8.268 1.00 95.94 94 GLY A N 1
ATOM 724 C CA . GLY A 1 94 ? -10.555 5.410 8.756 1.00 95.94 94 GLY A CA 1
ATOM 725 C C . GLY A 1 94 ? -10.770 3.894 8.755 1.00 95.94 94 GLY A C 1
ATOM 726 O O . GLY A 1 94 ? -11.277 3.346 9.732 1.00 95.94 94 GLY A O 1
ATOM 727 N N . ILE A 1 95 ? -10.308 3.186 7.718 1.00 96.19 95 ILE A N 1
ATOM 728 C CA . ILE A 1 95 ? -10.332 1.713 7.684 1.00 96.19 95 ILE A CA 1
ATOM 729 C C . ILE A 1 95 ? -9.480 1.136 8.824 1.00 96.19 95 ILE A C 1
ATOM 731 O O . ILE A 1 95 ? -9.924 0.236 9.539 1.00 96.19 95 ILE A O 1
ATOM 735 N N . ARG A 1 96 ? -8.267 1.665 9.039 1.00 95.94 96 ARG A N 1
ATOM 736 C CA . ARG A 1 96 ? -7.399 1.237 10.151 1.00 95.94 96 ARG A CA 1
ATOM 737 C C . ARG A 1 96 ? -8.045 1.498 11.51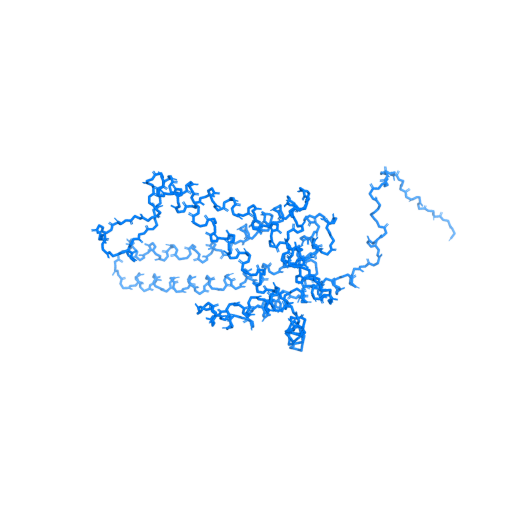1 1.00 95.94 96 ARG A C 1
ATOM 739 O O . ARG A 1 96 ? -7.962 0.622 12.364 1.00 95.94 96 ARG A O 1
ATOM 746 N N . LEU A 1 97 ? -8.711 2.640 11.698 1.00 95.69 97 LEU A N 1
ATOM 747 C CA . LEU A 1 97 ? -9.488 2.949 12.904 1.00 95.69 97 LEU A CA 1
ATOM 748 C C . LEU A 1 97 ? -10.579 1.912 13.143 1.00 95.69 97 LEU A C 1
ATOM 750 O O . LEU A 1 97 ? -10.661 1.369 14.242 1.00 95.69 97 LEU A O 1
ATOM 754 N N . TRP A 1 98 ? -11.355 1.588 12.110 1.00 96.31 98 TRP A N 1
ATOM 755 C CA . TRP A 1 98 ? -12.420 0.597 12.208 1.00 96.31 98 TRP A CA 1
ATOM 756 C C . TRP A 1 98 ? -11.885 -0.776 12.645 1.00 96.31 98 TRP A C 1
ATOM 758 O O . TRP A 1 98 ? -12.386 -1.356 13.608 1.00 96.31 98 TRP A O 1
ATOM 768 N N . TYR A 1 99 ? -10.812 -1.275 12.016 1.00 96.00 99 TYR A N 1
ATOM 769 C CA . TYR A 1 99 ? -10.205 -2.556 12.412 1.00 96.00 99 TYR A CA 1
ATOM 770 C C . TYR A 1 99 ? -9.531 -2.510 13.787 1.00 96.00 99 TYR A C 1
ATOM 772 O O . TYR A 1 99 ? -9.541 -3.510 14.503 1.00 96.00 99 TYR A O 1
ATOM 780 N N . TYR A 1 100 ? -8.935 -1.379 14.164 1.00 94.81 100 TYR A N 1
ATOM 781 C CA . TYR A 1 100 ? -8.276 -1.213 15.459 1.00 94.81 100 TYR A CA 1
ATOM 782 C C . TYR A 1 100 ? -9.282 -1.206 16.619 1.00 94.81 100 TYR A C 1
ATOM 784 O O . TYR A 1 100 ? -9.039 -1.844 17.645 1.00 94.81 100 TYR A O 1
ATOM 792 N N . ARG A 1 101 ? -10.445 -0.572 16.427 1.00 93.50 101 ARG A N 1
ATOM 793 C CA . ARG A 1 101 ? -11.579 -0.619 17.362 1.00 93.50 101 ARG A CA 1
ATOM 794 C C . ARG A 1 101 ? -12.228 -2.002 17.413 1.00 93.50 101 ARG A C 1
ATOM 796 O O . ARG A 1 101 ? -12.402 -2.549 18.499 1.00 93.50 101 ARG A O 1
ATOM 803 N N . LEU A 1 102 ? -12.424 -2.648 16.258 1.00 93.25 102 LEU A N 1
ATOM 804 C CA . LEU A 1 102 ? -12.879 -4.044 16.197 1.00 93.25 102 LEU A CA 1
ATOM 805 C C . LEU A 1 102 ? -11.952 -4.985 16.985 1.00 93.25 102 LEU A C 1
ATOM 807 O O . LEU A 1 102 ? -12.418 -5.868 17.701 1.00 93.25 102 LEU A O 1
ATOM 811 N N . ALA A 1 103 ? -10.634 -4.787 16.887 1.00 90.50 103 ALA A N 1
ATOM 812 C CA . ALA A 1 103 ? -9.654 -5.553 17.656 1.00 90.50 103 ALA A CA 1
ATOM 813 C C . ALA A 1 103 ? -9.745 -5.301 19.174 1.00 90.50 103 ALA A C 1
ATOM 815 O O . ALA A 1 103 ? -9.289 -6.133 19.955 1.00 90.50 103 ALA A O 1
ATOM 816 N N . GLY A 1 104 ? -10.327 -4.175 19.595 1.00 87.06 104 GLY A N 1
ATOM 817 C CA . GLY A 1 104 ? -10.659 -3.879 20.986 1.00 87.06 104 GLY A CA 1
ATOM 818 C C . GLY A 1 104 ? -11.980 -4.446 21.486 1.00 87.06 104 GLY A C 1
ATOM 819 O O . GLY A 1 104 ? -12.209 -4.386 22.687 1.00 87.06 104 GLY A O 1
ATOM 820 N N . GLY A 1 105 ? -12.798 -5.025 20.605 1.00 85.94 105 GLY A N 1
ATOM 821 C CA . GLY A 1 105 ? -14.141 -5.501 20.937 1.00 85.94 105 GLY A CA 1
ATOM 822 C C . GLY A 1 105 ? -15.248 -4.481 20.668 1.00 85.94 105 GLY A C 1
ATOM 823 O O . GLY A 1 105 ? -16.412 -4.797 20.896 1.00 85.94 105 GLY A O 1
ATOM 824 N N . ASP A 1 106 ? -14.915 -3.302 20.139 1.00 83.94 106 ASP A N 1
ATOM 825 C CA . ASP A 1 106 ? -15.902 -2.280 19.803 1.00 83.94 106 ASP A CA 1
ATOM 826 C C . ASP A 1 106 ? -16.610 -2.624 18.482 1.00 83.94 106 ASP A C 1
ATOM 828 O O . ASP A 1 106 ? -15.988 -3.047 17.500 1.00 83.94 106 ASP A O 1
ATOM 832 N N . SER A 1 107 ? -17.927 -2.414 18.426 1.00 74.88 107 SER A N 1
ATOM 833 C CA . SER A 1 107 ? -18.712 -2.584 17.203 1.00 74.88 107 SER A CA 1
ATOM 834 C C . SER A 1 107 ? -18.909 -1.245 16.494 1.00 74.88 107 SER A C 1
ATOM 836 O O . SER A 1 107 ? -19.835 -0.501 16.802 1.00 74.88 107 SER A O 1
ATOM 838 N N . GLU A 1 108 ? -18.069 -0.956 15.506 1.00 81.44 108 GLU A N 1
ATOM 839 C CA . GLU A 1 108 ? -18.158 0.287 14.734 1.00 81.44 108 GLU A CA 1
ATOM 840 C C . GLU A 1 108 ? -19.136 0.199 13.555 1.00 81.44 108 GLU A C 1
ATOM 842 O O . GLU A 1 108 ? -19.358 -0.863 12.946 1.00 81.44 108 GLU A O 1
ATOM 847 N N . GLU A 1 109 ? -19.704 1.345 13.195 1.00 90.75 109 GLU A N 1
ATOM 848 C CA . GLU A 1 109 ? -20.440 1.522 11.946 1.00 90.75 109 GLU A CA 1
ATOM 849 C C . GLU A 1 109 ? -19.479 1.679 10.762 1.00 90.75 109 GLU A C 1
ATOM 851 O O . GLU A 1 109 ? -18.339 2.119 10.905 1.00 90.75 109 GLU A O 1
ATOM 856 N N . VAL A 1 110 ? -19.942 1.338 9.558 1.00 91.81 110 VAL A N 1
ATOM 857 C CA . VAL A 1 110 ? -19.150 1.492 8.321 1.00 91.81 110 VAL A CA 1
ATOM 858 C C . VAL A 1 110 ? -18.784 2.969 8.092 1.00 91.81 110 VAL A C 1
ATOM 860 O O . VAL A 1 110 ? -17.682 3.269 7.635 1.00 91.81 110 VAL A O 1
ATOM 863 N N . ALA A 1 111 ? -19.657 3.899 8.497 1.00 92.88 111 ALA A N 1
ATOM 864 C CA . ALA A 1 111 ? -19.439 5.339 8.373 1.00 92.88 111 ALA A CA 1
ATOM 865 C C . ALA A 1 111 ? -18.188 5.847 9.118 1.00 92.88 111 ALA A C 1
ATOM 867 O O . ALA A 1 111 ? -17.614 6.861 8.717 1.00 92.88 111 ALA A O 1
ATOM 868 N N . ALA A 1 112 ? -17.696 5.126 10.136 1.00 91.94 112 ALA A N 1
ATOM 869 C CA . ALA A 1 112 ? -16.479 5.488 10.868 1.00 91.94 112 ALA A CA 1
ATOM 870 C C . ALA A 1 112 ? -15.229 5.563 9.970 1.00 91.94 112 ALA A C 1
ATOM 872 O O . ALA A 1 112 ? -14.260 6.251 10.303 1.00 91.94 112 ALA A O 1
ATOM 873 N N . VAL A 1 113 ? -15.255 4.925 8.795 1.00 94.00 113 VAL A N 1
ATOM 874 C CA . VAL A 1 113 ? -14.186 5.034 7.794 1.00 94.00 113 VAL A CA 1
ATOM 875 C C . VAL A 1 113 ? -14.036 6.454 7.233 1.00 94.00 113 VAL A C 1
ATOM 877 O O . VAL A 1 113 ? -12.945 6.841 6.820 1.00 94.00 113 VAL A O 1
ATOM 880 N N . PHE A 1 114 ? -15.077 7.282 7.310 1.00 95.50 114 PHE A N 1
ATOM 881 C CA . PHE A 1 114 ? -15.003 8.688 6.913 1.00 95.50 114 PHE A CA 1
ATOM 882 C C . PHE A 1 114 ? -14.571 9.630 8.050 1.00 95.50 114 PHE A C 1
ATOM 884 O O . PHE A 1 114 ? -14.473 10.838 7.848 1.00 95.50 114 PHE A O 1
ATOM 891 N N . SER A 1 115 ? -14.245 9.109 9.238 1.00 93.62 115 SER A N 1
ATOM 892 C CA . SER A 1 115 ? -13.846 9.918 10.405 1.00 93.62 115 SER A CA 1
ATOM 893 C C . SER A 1 115 ? -12.681 10.873 10.125 1.00 93.62 115 SER A C 1
ATOM 895 O O . SER A 1 115 ? -12.699 12.015 10.581 1.00 93.62 115 SER A O 1
ATOM 897 N N . PHE A 1 116 ? -11.700 10.467 9.318 1.00 94.94 116 PHE A N 1
ATOM 898 C CA . PHE A 1 116 ? -10.553 11.311 8.962 1.00 94.94 116 PHE A CA 1
ATOM 899 C C . PHE A 1 116 ? -10.874 12.397 7.920 1.00 94.94 116 PHE A C 1
ATOM 901 O O . PHE A 1 116 ? -10.036 13.263 7.682 1.00 94.94 116 PHE A O 1
ATOM 908 N N . PHE A 1 117 ? -12.083 12.402 7.348 1.00 95.12 117 PHE A N 1
ATOM 909 C CA . PHE A 1 117 ? -12.594 13.490 6.507 1.00 95.12 117 PHE A CA 1
ATOM 910 C C . PHE A 1 117 ? -13.358 14.551 7.310 1.00 95.12 117 PHE A C 1
ATOM 912 O O . PHE A 1 117 ? -13.584 15.646 6.807 1.00 95.12 117 PHE A O 1
ATOM 919 N N . SER A 1 118 ? -13.730 14.261 8.563 1.00 91.62 118 SER A N 1
ATOM 920 C CA . SER A 1 118 ? -14.565 15.158 9.379 1.00 91.62 118 SER A CA 1
ATOM 921 C C . SER A 1 118 ? -13.871 16.461 9.798 1.00 91.62 118 SER A C 1
ATOM 923 O O . SER A 1 118 ? -14.539 17.437 10.126 1.00 91.62 118 SER A O 1
ATOM 925 N N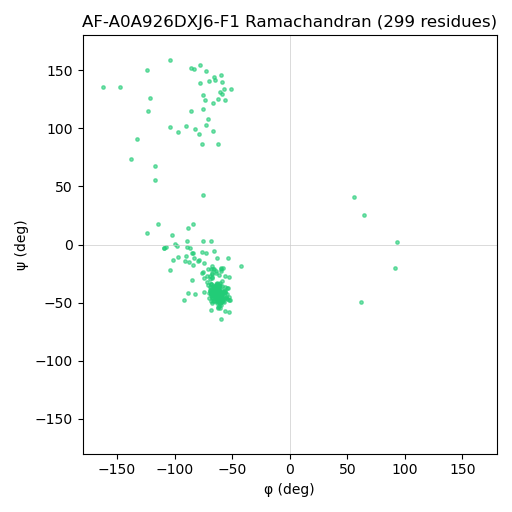 . GLY A 1 119 ? -12.535 16.504 9.785 1.00 93.31 119 GLY A N 1
ATOM 926 C CA . GLY A 1 119 ? -11.777 17.689 10.172 1.00 93.31 119 GLY A CA 1
ATOM 927 C C . GLY A 1 119 ? -10.475 17.834 9.396 1.00 93.31 119 GLY A C 1
ATOM 928 O O . GLY A 1 119 ? -9.694 16.886 9.291 1.00 93.31 119 GLY A O 1
ATOM 929 N N . LEU A 1 120 ? -10.191 19.059 8.936 1.00 94.38 120 LEU A N 1
ATOM 930 C CA . LEU A 1 120 ? -8.994 19.390 8.147 1.00 94.38 120 LEU A CA 1
ATOM 931 C C . LEU A 1 120 ? -7.695 18.952 8.835 1.00 94.38 120 LEU A C 1
ATOM 933 O O . LEU A 1 120 ? -6.780 18.453 8.185 1.00 94.38 120 LEU A O 1
ATOM 937 N N . ARG A 1 121 ? -7.615 19.077 10.166 1.00 94.31 121 ARG A N 1
ATOM 938 C CA . ARG A 1 121 ? -6.428 18.668 10.930 1.00 94.31 121 ARG A CA 1
ATOM 939 C C . ARG A 1 121 ? -6.145 17.168 10.811 1.00 94.31 121 ARG A C 1
ATOM 941 O O . ARG A 1 121 ? -4.983 16.793 10.689 1.00 94.31 121 ARG A O 1
ATOM 948 N N . LEU A 1 122 ? -7.171 16.317 10.877 1.00 94.44 122 LEU A N 1
ATOM 949 C CA . LEU A 1 122 ? -7.017 14.862 10.753 1.00 94.44 122 LEU A CA 1
ATOM 950 C C . LEU A 1 122 ? -6.759 14.464 9.299 1.00 94.44 122 LEU A C 1
ATOM 952 O O . LEU A 1 122 ? -5.868 13.655 9.045 1.00 94.44 122 LEU A O 1
ATOM 956 N N . PHE A 1 123 ? -7.464 15.105 8.367 1.00 96.25 123 PHE A N 1
ATOM 957 C CA . PHE A 1 123 ? -7.298 14.924 6.929 1.00 96.25 123 PHE A CA 1
ATOM 958 C C . PHE A 1 123 ? -5.851 15.183 6.486 1.00 96.25 123 PHE A C 1
ATOM 960 O O . PHE A 1 123 ? -5.170 14.285 5.988 1.00 96.25 123 PHE A O 1
ATOM 967 N N . PHE A 1 124 ? -5.325 16.380 6.767 1.00 95.94 124 PHE A N 1
ATOM 968 C CA . PHE A 1 124 ? -3.942 16.720 6.429 1.00 95.94 124 PHE A CA 1
ATOM 969 C C . PHE A 1 124 ? -2.925 15.911 7.237 1.00 95.94 124 PHE A C 1
ATOM 971 O O . PHE A 1 124 ? -1.833 15.647 6.740 1.00 95.94 124 PHE A O 1
ATOM 978 N N . LYS A 1 125 ? -3.260 15.466 8.456 1.00 95.75 125 LYS A N 1
ATOM 979 C CA . LYS A 1 125 ? -2.383 14.583 9.239 1.00 95.75 125 LYS A CA 1
ATOM 980 C C . LYS A 1 125 ? -2.211 13.214 8.575 1.00 95.75 125 LYS A C 1
ATOM 982 O O . LYS A 1 125 ? -1.083 12.722 8.548 1.00 95.75 125 LYS A O 1
ATOM 987 N N . ALA A 1 126 ? -3.282 12.623 8.042 1.00 96.62 126 ALA A N 1
ATOM 988 C CA . ALA A 1 126 ? -3.217 11.367 7.294 1.00 96.62 126 ALA A CA 1
ATOM 989 C C . ALA A 1 126 ? -2.328 11.517 6.050 1.00 96.62 126 ALA A C 1
ATOM 991 O O . ALA A 1 126 ? -1.363 10.769 5.885 1.00 96.62 126 ALA A O 1
ATOM 992 N N . ILE A 1 127 ? -2.567 12.567 5.256 1.00 96.31 127 ILE A N 1
ATOM 993 C CA . ILE A 1 127 ? -1.781 12.858 4.047 1.00 96.31 127 ILE A CA 1
ATOM 994 C C . ILE A 1 127 ? -0.310 13.075 4.400 1.00 96.31 127 ILE A C 1
ATOM 996 O O . ILE A 1 127 ? 0.584 12.483 3.796 1.00 96.31 127 ILE A O 1
ATOM 1000 N N . TRP A 1 128 ? -0.039 13.884 5.425 1.00 96.62 128 TRP A N 1
ATOM 1001 C CA . TRP A 1 128 ? 1.322 14.153 5.874 1.00 96.62 128 TRP A CA 1
ATOM 1002 C C . TRP A 1 128 ? 2.034 12.888 6.361 1.00 96.62 128 TRP A C 1
ATOM 1004 O O . TRP A 1 128 ? 3.230 12.718 6.108 1.00 96.62 128 TRP A O 1
ATOM 1014 N N . HIS A 1 129 ? 1.318 11.983 7.035 1.00 96.88 129 HIS A N 1
ATOM 1015 C CA . HIS A 1 129 ? 1.842 10.669 7.395 1.00 96.88 129 HIS A CA 1
ATOM 1016 C C . HIS A 1 129 ? 2.233 9.860 6.158 1.00 96.88 129 HIS A C 1
ATOM 1018 O O . HIS A 1 129 ? 3.360 9.363 6.113 1.00 96.88 129 HIS A O 1
ATOM 1024 N N . ASP A 1 130 ? 1.352 9.747 5.164 1.00 95.38 130 ASP A N 1
ATOM 1025 C CA . ASP A 1 130 ? 1.591 8.903 3.991 1.00 95.38 130 ASP A CA 1
ATOM 1026 C C . ASP A 1 130 ? 2.705 9.458 3.100 1.00 95.38 130 ASP A C 1
ATOM 1028 O O . ASP A 1 130 ? 3.574 8.696 2.670 1.00 95.38 130 ASP A O 1
ATOM 1032 N N . ILE A 1 131 ? 2.774 10.781 2.920 1.00 95.44 131 ILE A N 1
ATOM 1033 C CA . ILE A 1 131 ? 3.906 11.445 2.256 1.00 95.44 131 ILE A CA 1
ATOM 1034 C C . ILE A 1 131 ? 5.198 11.162 3.029 1.00 95.44 131 ILE A C 1
ATOM 1036 O O . ILE A 1 131 ? 6.189 10.706 2.458 1.00 95.44 131 ILE A O 1
ATOM 1040 N N . SER A 1 132 ? 5.189 11.367 4.350 1.00 96.06 132 SER A N 1
ATOM 1041 C CA . SER A 1 132 ? 6.367 11.140 5.193 1.00 96.06 132 SER A CA 1
ATOM 1042 C C . SER A 1 132 ? 6.828 9.678 5.185 1.00 96.06 132 SER A C 1
ATOM 1044 O O . SER A 1 132 ? 8.027 9.405 5.274 1.00 96.06 132 SER A O 1
ATOM 1046 N N . LEU A 1 133 ? 5.903 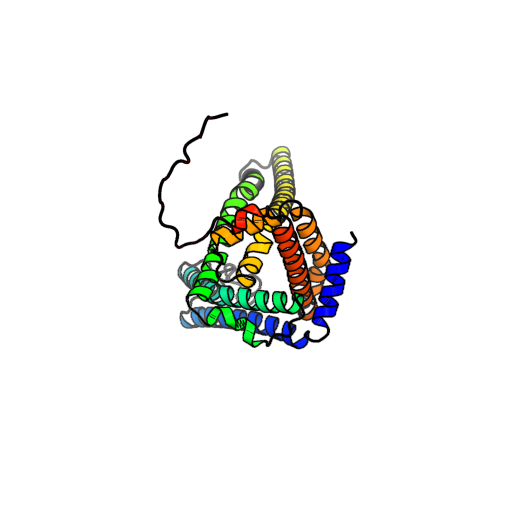8.718 5.133 1.00 96.06 133 LEU A N 1
ATOM 1047 C CA . LEU A 1 133 ? 6.221 7.298 5.012 1.00 96.06 133 LEU A CA 1
ATOM 1048 C C . LEU A 1 133 ? 6.816 6.998 3.634 1.00 96.06 133 LEU A C 1
ATOM 1050 O O . LEU A 1 133 ? 7.881 6.387 3.564 1.00 96.06 133 LEU A O 1
ATOM 1054 N N . SER A 1 134 ? 6.171 7.480 2.571 1.00 94.75 134 SER A N 1
ATOM 1055 C CA . SER A 1 134 ? 6.579 7.257 1.181 1.00 94.75 134 SER A CA 1
ATOM 1056 C C . SER A 1 134 ? 7.979 7.798 0.916 1.00 94.75 134 SER A C 1
ATOM 1058 O O . SER A 1 134 ? 8.834 7.059 0.440 1.00 94.75 134 SER A O 1
ATOM 1060 N N . VAL A 1 135 ? 8.264 9.037 1.332 1.00 95.94 135 VAL A N 1
ATOM 1061 C CA . VAL A 1 135 ? 9.598 9.646 1.202 1.00 95.94 135 VAL A CA 1
ATOM 1062 C C . VAL A 1 135 ? 10.649 8.829 1.951 1.00 95.94 135 VAL A C 1
ATOM 1064 O O . VAL A 1 135 ? 11.712 8.547 1.408 1.00 95.94 135 VAL A O 1
ATOM 1067 N N . ARG A 1 136 ? 10.371 8.388 3.186 1.00 95.25 136 ARG A N 1
ATOM 1068 C CA . ARG A 1 136 ? 11.336 7.566 3.935 1.00 95.25 136 ARG A CA 1
ATOM 1069 C C . ARG A 1 136 ? 11.585 6.224 3.261 1.00 95.25 136 ARG A C 1
ATOM 1071 O O . ARG A 1 136 ? 12.734 5.804 3.193 1.00 95.25 136 ARG A O 1
ATOM 1078 N N . LEU A 1 137 ? 10.540 5.543 2.799 1.00 95.31 137 LEU A N 1
ATOM 1079 C CA . LEU A 1 137 ? 10.688 4.257 2.121 1.00 95.31 137 LEU A CA 1
ATOM 1080 C C . LEU A 1 137 ? 11.442 4.407 0.796 1.00 95.31 137 LEU A C 1
ATOM 1082 O O . LEU A 1 137 ? 12.335 3.606 0.546 1.00 95.31 137 LEU A O 1
ATOM 1086 N N . LEU A 1 138 ? 11.156 5.458 0.024 1.00 95.19 138 LEU A N 1
ATOM 1087 C CA . LEU A 1 138 ? 11.841 5.778 -1.229 1.00 95.19 138 LEU A CA 1
ATOM 1088 C C . LEU A 1 138 ? 13.324 6.093 -1.008 1.00 95.19 138 LEU A C 1
ATOM 1090 O O . LEU A 1 138 ? 14.185 5.548 -1.689 1.00 95.19 138 LEU A O 1
ATOM 1094 N N . LEU A 1 139 ? 13.657 6.917 -0.012 1.00 94.75 139 LEU A N 1
ATOM 1095 C CA . LEU A 1 139 ? 15.057 7.216 0.304 1.00 94.75 139 LEU A CA 1
ATOM 1096 C C . LEU A 1 139 ? 15.822 5.960 0.732 1.00 94.75 139 LEU A C 1
ATOM 1098 O O . LEU A 1 139 ? 16.970 5.764 0.344 1.00 94.75 139 LEU A O 1
ATOM 1102 N N . TRP A 1 140 ? 15.180 5.088 1.512 1.00 93.12 140 TRP A N 1
ATOM 1103 C CA . TRP A 1 140 ? 15.796 3.836 1.930 1.00 93.12 140 TRP A CA 1
ATOM 1104 C C . TRP A 1 140 ? 15.835 2.782 0.828 1.00 93.12 140 TRP A C 1
ATOM 1106 O O . TRP A 1 140 ? 16.705 1.926 0.902 1.00 93.12 140 TRP A O 1
ATOM 1116 N N . SER A 1 141 ? 14.971 2.827 -0.191 1.00 92.94 141 SER A N 1
ATOM 1117 C CA . SER A 1 141 ? 15.029 1.870 -1.300 1.00 92.94 141 SER A CA 1
ATOM 1118 C C . SER A 1 141 ? 16.227 2.105 -2.218 1.00 92.94 141 SER A C 1
ATOM 1120 O O . SER A 1 141 ? 16.722 1.141 -2.792 1.00 92.94 141 SER A O 1
ATOM 1122 N N . ILE A 1 142 ? 16.733 3.343 -2.318 1.00 92.12 142 ILE A N 1
ATOM 1123 C CA . ILE A 1 142 ? 17.897 3.695 -3.152 1.00 92.12 142 ILE A CA 1
ATOM 1124 C C . ILE A 1 142 ? 19.110 2.794 -2.865 1.00 92.12 142 ILE A C 1
ATOM 1126 O O . ILE A 1 142 ? 19.548 2.113 -3.789 1.00 92.12 142 ILE A O 1
ATOM 1130 N N . PRO A 1 143 ? 19.653 2.706 -1.631 1.00 91.31 143 PRO A N 1
ATOM 1131 C CA . PRO A 1 143 ? 20.826 1.870 -1.369 1.00 91.31 143 PRO A CA 1
ATOM 1132 C C . PRO A 1 143 ? 20.573 0.376 -1.620 1.00 91.31 143 PRO A C 1
ATOM 1134 O O . PRO A 1 143 ? 21.480 -0.320 -2.070 1.00 91.31 143 PRO A O 1
ATOM 1137 N N . PHE A 1 144 ? 19.354 -0.121 -1.376 1.00 92.12 144 PHE A N 1
ATOM 1138 C CA . PHE A 1 144 ? 19.012 -1.523 -1.651 1.00 92.12 144 PHE A CA 1
ATOM 1139 C C . PHE A 1 144 ? 18.903 -1.822 -3.147 1.00 92.12 144 PHE A C 1
ATOM 1141 O O . PHE A 1 144 ? 19.232 -2.928 -3.563 1.00 92.12 144 PHE A O 1
ATOM 1148 N N . ALA A 1 145 ? 18.463 -0.855 -3.952 1.00 92.94 145 ALA A N 1
ATOM 1149 C CA . ALA A 1 145 ? 18.324 -1.005 -5.396 1.00 92.94 145 ALA A CA 1
ATOM 1150 C C . ALA A 1 145 ? 19.633 -0.735 -6.151 1.00 92.94 145 ALA A C 1
ATOM 1152 O O . ALA A 1 145 ? 19.868 -1.337 -7.196 1.00 92.94 145 ALA A O 1
ATOM 1153 N N . LEU A 1 146 ? 20.496 0.140 -5.626 1.00 94.00 146 LEU A N 1
ATOM 1154 C CA . LEU A 1 146 ? 21.688 0.612 -6.329 1.00 94.00 146 LEU A CA 1
ATOM 1155 C C . LEU A 1 146 ? 22.681 -0.517 -6.630 1.00 94.00 146 LEU A C 1
ATOM 1157 O O . LEU A 1 146 ? 23.178 -0.602 -7.748 1.00 94.00 146 LEU A O 1
ATOM 1161 N N . LEU A 1 147 ? 22.955 -1.393 -5.657 1.00 90.75 147 LEU A N 1
ATOM 1162 C CA . LEU A 1 147 ? 23.943 -2.464 -5.822 1.00 90.75 147 LEU A CA 1
ATOM 1163 C C . LEU A 1 147 ? 23.469 -3.532 -6.829 1.00 90.75 147 LEU A C 1
ATOM 1165 O O . LEU A 1 147 ? 24.171 -3.744 -7.819 1.00 90.75 147 LEU A O 1
ATOM 1169 N N . PRO A 1 148 ? 22.295 -4.178 -6.668 1.00 95.00 148 PRO A N 1
ATOM 1170 C CA . PRO A 1 148 ? 21.815 -5.145 -7.656 1.00 95.00 148 PRO A CA 1
ATOM 1171 C C . PRO A 1 148 ? 21.536 -4.498 -9.017 1.00 95.00 148 PRO A C 1
ATOM 1173 O O . PRO A 1 148 ? 21.844 -5.086 -10.052 1.00 95.00 148 PRO A O 1
ATOM 1176 N N . GLY A 1 149 ? 21.000 -3.271 -9.015 1.00 93.81 149 GLY A N 1
ATOM 1177 C CA . GLY A 1 149 ? 20.705 -2.507 -10.222 1.00 93.81 149 GLY A CA 1
ATOM 1178 C C . GLY A 1 149 ? 21.959 -2.189 -11.030 1.00 93.81 149 GLY A C 1
ATOM 1179 O O . GLY A 1 149 ? 21.965 -2.423 -12.231 1.00 93.81 149 GLY A O 1
ATOM 1180 N N . GLY A 1 150 ? 23.038 -1.743 -10.380 1.00 95.06 150 GLY A N 1
ATOM 1181 C CA . GLY A 1 150 ? 24.315 -1.462 -11.041 1.00 95.06 150 GLY A CA 1
ATOM 1182 C C . GLY A 1 150 ? 24.962 -2.703 -11.661 1.00 95.06 150 GLY A C 1
ATOM 1183 O O . GLY A 1 150 ? 25.472 -2.644 -12.777 1.00 95.06 150 GLY A O 1
ATOM 1184 N N . ILE A 1 151 ? 24.894 -3.853 -10.978 1.00 95.38 151 ILE A N 1
ATOM 1185 C CA . ILE A 1 151 ? 25.374 -5.127 -11.541 1.00 95.38 151 ILE A CA 1
ATOM 1186 C C . ILE A 1 151 ? 24.514 -5.528 -12.746 1.00 95.38 151 ILE A C 1
ATOM 1188 O O . ILE A 1 151 ? 25.052 -5.943 -13.769 1.00 95.38 151 ILE A O 1
ATOM 1192 N N . GLY A 1 152 ? 23.190 -5.378 -12.647 1.00 96.31 152 GLY A N 1
ATOM 1193 C CA . GLY A 1 152 ? 22.259 -5.709 -13.725 1.00 96.31 152 GLY A CA 1
ATOM 1194 C C . GLY A 1 152 ? 22.437 -4.830 -14.963 1.00 96.31 152 GLY A C 1
ATOM 1195 O O . GLY A 1 152 ? 22.504 -5.352 -16.075 1.00 96.31 152 GLY A O 1
ATOM 1196 N N . THR A 1 153 ? 22.574 -3.511 -14.793 1.00 95.50 153 THR A N 1
ATOM 1197 C CA . THR A 1 153 ? 22.811 -2.588 -15.914 1.00 95.50 153 THR A CA 1
ATOM 1198 C C . THR A 1 153 ? 24.158 -2.849 -16.575 1.00 95.50 153 THR A C 1
ATOM 1200 O O . THR A 1 153 ? 24.232 -2.874 -17.801 1.00 95.50 153 THR A O 1
ATOM 1203 N N . PHE A 1 154 ? 25.205 -3.124 -15.793 1.00 95.00 154 PHE A N 1
ATOM 1204 C CA . PHE A 1 154 ? 26.507 -3.509 -16.332 1.00 95.00 154 PHE A CA 1
ATOM 1205 C C . PHE A 1 154 ? 26.452 -4.851 -17.082 1.00 95.00 154 PHE A C 1
ATOM 1207 O O . PHE A 1 154 ? 27.004 -4.970 -18.174 1.00 95.00 154 PHE A O 1
ATOM 1214 N N . ALA A 1 155 ? 25.732 -5.846 -16.553 1.00 95.31 155 ALA A N 1
ATOM 1215 C CA . ALA A 1 155 ? 25.528 -7.130 -17.222 1.00 95.31 155 ALA A CA 1
ATOM 1216 C C . ALA A 1 155 ? 24.821 -6.967 -18.577 1.00 95.31 155 ALA A C 1
ATOM 1218 O O . ALA A 1 155 ? 25.269 -7.522 -19.580 1.00 95.31 155 ALA A O 1
ATOM 1219 N N . LEU A 1 156 ? 23.751 -6.166 -18.625 1.00 94.62 156 LEU A N 1
ATOM 1220 C CA . LEU A 1 156 ? 23.036 -5.854 -19.866 1.00 94.62 156 LEU A CA 1
ATOM 1221 C C . LEU A 1 156 ? 23.912 -5.076 -20.851 1.00 94.62 156 LEU A C 1
ATOM 1223 O O . LEU A 1 156 ? 23.903 -5.375 -22.043 1.00 94.62 156 LEU A O 1
ATOM 1227 N N . PHE A 1 157 ? 24.710 -4.127 -20.358 1.00 93.44 157 PHE A N 1
ATOM 1228 C CA . PHE A 1 157 ? 25.661 -3.384 -21.178 1.00 93.44 157 PHE A CA 1
ATOM 1229 C C . PHE A 1 157 ? 26.667 -4.316 -21.871 1.00 93.44 157 PHE A C 1
ATOM 1231 O O . PHE A 1 157 ? 26.879 -4.169 -23.075 1.00 93.44 157 PHE A O 1
ATOM 1238 N N . LEU A 1 158 ? 27.233 -5.294 -21.149 1.00 91.81 158 LEU A N 1
ATOM 1239 C CA . LEU A 1 158 ? 28.141 -6.296 -21.723 1.00 91.81 158 LEU A CA 1
ATOM 1240 C C . LEU A 1 158 ? 27.447 -7.172 -22.770 1.00 91.81 158 LEU A C 1
ATOM 1242 O O . LEU A 1 158 ? 28.022 -7.436 -23.819 1.00 91.81 158 LEU A O 1
ATOM 1246 N N . LEU A 1 159 ? 26.218 -7.617 -22.502 1.00 91.50 159 LEU A N 1
ATOM 1247 C CA . LEU A 1 159 ? 25.476 -8.483 -23.422 1.00 91.50 159 LEU A CA 1
ATOM 1248 C C . LEU A 1 159 ? 25.048 -7.768 -24.709 1.00 91.50 159 LEU A C 1
ATOM 1250 O O . LEU A 1 159 ? 24.925 -8.421 -25.743 1.00 91.50 159 LEU A O 1
ATOM 1254 N N . TYR A 1 160 ? 24.816 -6.456 -24.641 1.00 92.06 160 TYR A N 1
ATOM 1255 C CA . TYR A 1 160 ? 24.364 -5.662 -25.779 1.00 92.06 160 TYR A CA 1
ATOM 1256 C C . TYR A 1 160 ? 25.517 -5.107 -26.626 1.00 92.06 160 TYR A C 1
ATOM 1258 O O . TYR A 1 160 ? 25.431 -5.131 -27.849 1.00 92.06 160 TYR A O 1
ATOM 1266 N N . ASN A 1 161 ? 26.589 -4.611 -25.994 1.00 88.56 161 ASN A N 1
ATOM 1267 C CA . ASN A 1 161 ? 27.634 -3.851 -26.694 1.00 88.56 161 ASN A CA 1
ATOM 1268 C C . ASN A 1 161 ? 28.926 -4.634 -26.955 1.00 88.56 161 ASN A C 1
ATOM 1270 O O . ASN A 1 161 ? 29.714 -4.217 -27.799 1.00 88.56 161 ASN A O 1
ATOM 1274 N N . ALA A 1 162 ? 29.208 -5.705 -26.208 1.00 82.50 162 ALA A N 1
ATOM 1275 C CA . ALA A 1 162 ? 30.488 -6.393 -26.339 1.00 82.50 162 ALA A CA 1
ATOM 1276 C C . ALA A 1 162 ? 30.492 -7.397 -27.499 1.00 82.50 162 ALA A C 1
ATOM 1278 O O . ALA A 1 162 ? 29.473 -8.013 -27.816 1.00 82.50 162 ALA A O 1
ATOM 1279 N N . GLU A 1 163 ? 31.677 -7.612 -28.079 1.00 84.31 163 GLU A N 1
ATOM 1280 C CA . GLU A 1 163 ? 31.887 -8.633 -29.104 1.00 84.31 163 GLU A CA 1
ATOM 1281 C C . GLU A 1 163 ? 31.348 -9.992 -28.631 1.00 84.31 163 GLU A C 1
ATOM 1283 O O . GLU A 1 163 ? 31.640 -10.406 -27.499 1.00 84.31 163 GLU A O 1
ATOM 1288 N N . PRO A 1 164 ? 30.597 -10.726 -29.474 1.00 78.38 164 PRO A N 1
ATOM 1289 C CA . PRO A 1 164 ? 29.851 -11.922 -29.094 1.00 78.38 164 PRO A CA 1
ATOM 1290 C C . PRO A 1 164 ? 30.736 -13.164 -28.887 1.00 78.38 164 PRO A C 1
ATOM 1292 O O . PRO A 1 164 ? 30.389 -14.280 -29.280 1.00 78.38 164 PRO A O 1
ATOM 1295 N N . THR A 1 165 ? 31.884 -13.001 -28.237 1.00 89.44 165 THR A N 1
ATOM 1296 C CA . THR A 1 165 ? 32.709 -14.106 -27.765 1.00 89.44 165 THR A CA 1
ATOM 1297 C C . THR A 1 165 ? 31.973 -14.893 -26.681 1.00 89.44 165 THR A C 1
ATOM 1299 O O . THR A 1 165 ? 31.232 -14.354 -25.853 1.00 89.44 165 THR A O 1
ATOM 1302 N N . ARG A 1 166 ? 32.171 -16.218 -26.685 1.00 85.94 166 ARG A N 1
ATOM 1303 C CA . ARG A 1 166 ? 31.495 -17.139 -25.753 1.00 85.94 166 ARG A CA 1
ATOM 1304 C C . ARG A 1 166 ? 31.745 -16.766 -24.289 1.00 85.94 166 ARG A C 1
ATOM 1306 O O . ARG A 1 166 ? 30.840 -16.882 -23.473 1.00 85.94 166 ARG A O 1
ATOM 1313 N N . THR A 1 167 ? 32.942 -16.286 -23.966 1.00 89.00 167 THR A N 1
ATOM 1314 C CA . THR A 1 167 ? 33.344 -15.890 -22.610 1.00 89.00 167 THR A CA 1
ATOM 1315 C C . THR A 1 167 ? 32.574 -14.673 -22.101 1.00 89.00 167 THR A C 1
ATOM 1317 O O . THR A 1 167 ? 32.061 -14.715 -20.985 1.00 89.00 167 THR A O 1
ATOM 1320 N N . VAL A 1 168 ? 32.428 -13.622 -22.915 1.00 89.62 168 VAL A N 1
ATOM 1321 C CA . VAL A 1 168 ? 31.726 -12.393 -22.512 1.00 89.62 168 VAL A CA 1
ATOM 1322 C C . VAL A 1 168 ? 30.228 -12.635 -22.364 1.00 89.62 168 VAL A C 1
ATOM 1324 O O . VAL A 1 168 ? 29.632 -12.197 -21.381 1.00 89.62 168 VAL A O 1
ATOM 1327 N N . ARG A 1 169 ? 29.628 -13.418 -23.271 1.00 90.38 169 ARG A N 1
ATOM 1328 C CA . ARG A 1 169 ? 28.217 -13.815 -23.153 1.00 90.38 169 ARG A CA 1
ATOM 1329 C C . ARG A 1 169 ? 27.953 -14.603 -21.872 1.00 90.38 169 ARG A C 1
ATOM 1331 O O . ARG A 1 169 ? 27.032 -14.271 -21.133 1.00 90.38 169 ARG A O 1
ATOM 1338 N N . LEU A 1 170 ? 28.778 -15.611 -21.577 1.00 92.06 170 LEU A N 1
ATOM 1339 C CA . LEU A 1 170 ? 28.648 -16.391 -20.342 1.00 92.06 170 LEU A CA 1
ATOM 1340 C C . LEU A 1 170 ? 28.834 -15.516 -19.095 1.00 92.06 170 LEU A C 1
ATOM 1342 O O . LEU A 1 170 ? 28.026 -15.602 -18.173 1.00 92.06 170 LEU A O 1
ATOM 1346 N N . GLY A 1 171 ? 29.836 -14.632 -19.084 1.00 92.31 171 GLY A N 1
ATOM 1347 C CA . GLY A 1 171 ? 30.051 -13.682 -17.989 1.00 92.31 171 GLY A CA 1
ATOM 1348 C C . GLY A 1 171 ? 28.859 -12.744 -17.770 1.00 92.31 171 GLY A C 1
ATOM 1349 O O . GLY A 1 171 ? 28.420 -12.569 -16.635 1.00 92.31 171 GLY A O 1
ATOM 1350 N N . GLY A 1 172 ? 28.284 -12.203 -18.848 1.00 92.94 172 GLY A N 1
ATOM 1351 C CA . GLY A 1 172 ? 27.093 -11.353 -18.796 1.00 92.94 172 GLY A CA 1
ATOM 1352 C C . GLY A 1 172 ? 25.871 -12.072 -18.220 1.00 92.94 172 GLY A C 1
ATOM 1353 O O . GLY A 1 172 ? 25.210 -11.534 -17.333 1.00 92.94 172 GLY A O 1
ATOM 1354 N N . PHE A 1 173 ? 25.605 -13.316 -18.638 1.00 94.31 173 PHE A N 1
ATOM 1355 C CA . PHE A 1 173 ? 24.515 -14.112 -18.061 1.00 94.31 173 PHE A CA 1
ATOM 1356 C C . PHE A 1 173 ? 24.735 -14.413 -16.574 1.00 94.31 173 PHE A C 1
ATOM 1358 O O . PHE A 1 173 ? 23.800 -14.283 -15.785 1.00 94.31 173 PHE A O 1
ATOM 1365 N N . LEU A 1 174 ? 25.960 -14.755 -16.162 1.00 95.62 174 LEU A N 1
ATOM 1366 C CA . LEU A 1 174 ? 26.272 -14.987 -14.749 1.00 95.62 174 LEU A CA 1
ATOM 1367 C C . LEU A 1 174 ? 26.058 -13.721 -13.908 1.00 95.62 174 LEU A C 1
ATOM 1369 O O . LEU A 1 174 ? 25.403 -13.783 -12.867 1.00 95.62 174 LEU A O 1
ATOM 1373 N N . LEU A 1 175 ? 26.523 -12.560 -14.377 1.00 95.62 175 LEU A N 1
ATOM 1374 C CA . LEU A 1 175 ? 26.292 -11.283 -13.696 1.00 95.62 175 LEU A CA 1
ATOM 1375 C C . LEU A 1 175 ? 24.804 -10.925 -13.617 1.00 95.62 175 LEU A C 1
ATOM 1377 O O . LEU A 1 175 ? 24.352 -10.448 -12.579 1.00 95.62 175 LEU A O 1
ATOM 1381 N N . LEU A 1 176 ? 24.029 -11.206 -14.667 1.00 95.69 176 LEU A N 1
ATOM 1382 C CA . LEU A 1 176 ? 22.583 -10.992 -14.660 1.00 95.69 176 LEU A CA 1
ATOM 1383 C C . LEU A 1 176 ? 21.890 -11.891 -13.626 1.00 95.69 176 LEU A C 1
ATOM 1385 O O . LEU A 1 176 ? 21.083 -11.408 -12.834 1.00 95.69 176 LEU A O 1
ATOM 1389 N N . THR A 1 177 ? 22.243 -13.180 -13.571 1.00 95.44 177 THR A N 1
ATOM 1390 C CA . THR A 1 177 ? 21.693 -14.091 -12.552 1.00 95.44 177 THR A CA 1
ATOM 1391 C C . THR A 1 177 ? 22.060 -13.651 -11.136 1.00 95.44 177 THR A C 1
ATOM 1393 O O . THR A 1 177 ? 21.204 -13.658 -10.249 1.00 95.44 177 THR A O 1
ATOM 1396 N N . LEU A 1 178 ? 23.294 -13.185 -10.928 1.00 96.31 178 LEU A N 1
ATOM 1397 C CA . LEU A 1 178 ? 23.735 -12.621 -9.657 1.00 96.31 178 LEU A CA 1
ATOM 1398 C C . LEU A 1 178 ? 22.927 -11.368 -9.294 1.00 96.31 178 LEU A C 1
ATOM 1400 O O . LEU A 1 178 ? 22.450 -11.261 -8.165 1.00 96.31 178 LEU A O 1
ATOM 1404 N N . ALA A 1 179 ? 22.713 -10.453 -10.244 1.00 96.56 179 ALA A N 1
ATOM 1405 C CA . ALA A 1 179 ? 21.890 -9.262 -10.047 1.00 96.56 179 ALA A CA 1
ATOM 1406 C C . ALA A 1 179 ? 20.451 -9.623 -9.648 1.00 96.56 179 ALA A C 1
ATOM 1408 O O . ALA A 1 179 ? 19.906 -9.021 -8.722 1.00 96.56 179 ALA A O 1
ATOM 1409 N N . CYS A 1 180 ? 19.848 -10.638 -10.275 1.00 95.75 180 CYS A N 1
ATOM 1410 C CA . CYS A 1 180 ? 18.520 -11.128 -9.903 1.00 95.75 180 CYS A CA 1
ATOM 1411 C C . CYS A 1 180 ? 18.489 -11.675 -8.468 1.00 95.75 180 CYS A C 1
ATOM 1413 O O . CYS A 1 180 ? 17.623 -11.284 -7.683 1.00 95.75 180 CYS A O 1
ATOM 1415 N N . VAL A 1 181 ? 19.450 -12.527 -8.093 1.00 96.50 181 VAL A N 1
ATOM 1416 C CA . VAL A 1 181 ? 19.537 -13.085 -6.731 1.00 96.50 181 VAL A CA 1
ATOM 1417 C C . VAL A 1 181 ? 19.709 -11.971 -5.697 1.00 96.50 181 VAL A C 1
ATOM 1419 O O . VAL A 1 181 ? 18.989 -11.933 -4.698 1.00 96.50 181 VAL A O 1
ATOM 1422 N N . LEU A 1 182 ? 20.608 -11.020 -5.954 1.00 95.62 182 LEU A N 1
ATOM 1423 C CA . LEU A 1 182 ? 20.832 -9.879 -5.069 1.00 95.62 182 LEU A CA 1
ATOM 1424 C C . LEU A 1 182 ? 19.609 -8.960 -4.988 1.00 95.62 182 LEU A C 1
ATOM 1426 O O . LEU A 1 182 ? 19.313 -8.461 -3.906 1.00 95.62 182 LEU A O 1
ATOM 1430 N N . SER A 1 183 ? 18.863 -8.782 -6.081 1.00 95.69 183 SER A N 1
ATOM 1431 C CA . SER A 1 183 ? 17.621 -7.997 -6.089 1.00 95.69 183 SER A CA 1
ATOM 1432 C C . SER A 1 183 ? 16.553 -8.631 -5.197 1.00 95.69 183 SER A C 1
ATOM 1434 O O . SER A 1 183 ? 15.894 -7.930 -4.429 1.00 95.69 183 SER A O 1
ATOM 1436 N N . ILE A 1 184 ? 16.423 -9.962 -5.233 1.00 95.44 184 ILE A N 1
ATOM 1437 C CA . ILE A 1 184 ? 15.505 -10.701 -4.355 1.00 95.44 184 ILE A CA 1
ATOM 1438 C C . ILE A 1 184 ? 15.926 -10.533 -2.890 1.00 95.44 184 ILE A C 1
ATOM 1440 O O . ILE A 1 184 ? 15.101 -10.176 -2.048 1.00 95.44 184 ILE A O 1
ATOM 1444 N N . LEU A 1 185 ? 17.209 -10.734 -2.575 1.00 95.31 185 LEU A N 1
ATOM 1445 C CA . LEU A 1 185 ? 17.728 -10.577 -1.212 1.00 95.31 185 LEU A CA 1
ATOM 1446 C C . LEU A 1 185 ? 17.565 -9.143 -0.688 1.00 95.31 185 LEU A C 1
ATOM 1448 O O . LEU A 1 185 ? 17.132 -8.947 0.451 1.00 95.31 185 LEU A O 1
ATOM 1452 N N . ALA A 1 186 ? 17.853 -8.144 -1.524 1.00 95.06 186 ALA A N 1
ATOM 1453 C CA . ALA A 1 186 ? 17.668 -6.735 -1.204 1.00 95.06 186 ALA A CA 1
ATOM 1454 C C . ALA A 1 186 ? 16.190 -6.408 -0.944 1.00 95.06 186 ALA A C 1
ATOM 1456 O O . ALA A 1 186 ? 15.875 -5.749 0.048 1.00 95.06 186 ALA A O 1
ATOM 1457 N N . GLY A 1 187 ? 15.278 -6.934 -1.767 1.00 93.94 187 GLY A N 1
ATOM 1458 C CA . GLY A 1 187 ? 13.834 -6.801 -1.573 1.00 93.94 187 GLY A CA 1
ATOM 1459 C C . GLY A 1 187 ? 13.349 -7.424 -0.261 1.00 93.94 187 GLY A C 1
ATOM 1460 O O . GLY A 1 187 ? 12.584 -6.798 0.476 1.00 93.94 187 GLY A O 1
ATOM 1461 N N . LEU A 1 188 ? 13.840 -8.618 0.090 1.00 94.00 188 LEU A N 1
ATOM 1462 C CA . LEU A 1 188 ? 13.523 -9.274 1.364 1.00 94.00 188 LEU A CA 1
ATOM 1463 C C . LEU A 1 188 ? 14.017 -8.454 2.560 1.00 94.00 188 LEU A C 1
ATOM 1465 O O . LEU A 1 188 ? 13.258 -8.207 3.502 1.00 94.00 188 LEU A O 1
ATOM 1469 N N . PHE A 1 189 ? 15.264 -7.980 2.512 1.00 94.06 189 PHE A N 1
ATOM 1470 C CA . PHE A 1 189 ? 15.820 -7.151 3.577 1.00 94.06 189 PHE A CA 1
ATOM 1471 C C . PHE A 1 189 ? 15.055 -5.830 3.715 1.00 94.06 189 PHE A C 1
ATOM 1473 O O . PHE A 1 189 ? 14.676 -5.448 4.825 1.00 94.06 189 PHE A O 1
ATOM 1480 N N . PHE A 1 190 ? 14.757 -5.166 2.597 1.00 95.12 190 PHE A N 1
ATOM 1481 C CA . PHE A 1 190 ? 13.949 -3.950 2.571 1.00 95.12 190 PHE A CA 1
ATOM 1482 C C . PHE A 1 190 ? 12.550 -4.186 3.157 1.00 95.12 190 PHE A C 1
ATOM 1484 O O . PHE A 1 190 ? 12.073 -3.383 3.963 1.00 95.12 190 PHE A O 1
ATOM 1491 N N . SER A 1 191 ? 11.917 -5.319 2.840 1.00 92.88 191 SER A N 1
ATOM 1492 C CA . SER A 1 191 ? 10.609 -5.681 3.389 1.00 92.88 191 SER A CA 1
ATOM 1493 C C . SER A 1 191 ? 10.637 -5.922 4.899 1.00 92.88 191 SER A C 1
ATOM 1495 O O . SER A 1 191 ? 9.659 -5.604 5.570 1.00 92.88 191 SER A O 1
ATOM 1497 N N . ILE A 1 192 ? 11.711 -6.487 5.458 1.00 93.88 192 ILE A N 1
ATOM 1498 C CA . ILE A 1 192 ? 11.873 -6.627 6.918 1.00 93.88 192 ILE A CA 1
ATOM 1499 C C . ILE A 1 192 ? 12.117 -5.253 7.548 1.00 93.88 192 ILE A C 1
ATOM 1501 O O . ILE A 1 192 ? 11.577 -4.915 8.606 1.00 93.88 192 ILE A O 1
ATOM 1505 N N . PHE A 1 193 ? 12.937 -4.443 6.888 1.00 93.38 193 PHE A N 1
ATOM 1506 C CA . PHE A 1 193 ? 13.331 -3.128 7.356 1.00 93.38 193 PHE A CA 1
ATOM 1507 C C . PHE A 1 193 ? 12.155 -2.143 7.412 1.00 93.38 193 PHE A C 1
ATOM 1509 O O . PHE A 1 193 ? 12.029 -1.400 8.389 1.00 93.38 193 PHE A O 1
ATOM 1516 N N . SER A 1 194 ? 11.252 -2.179 6.428 1.00 93.94 194 SER A N 1
ATOM 1517 C CA . SER A 1 194 ? 10.062 -1.322 6.364 1.00 93.94 194 SER A CA 1
ATOM 1518 C C . SER A 1 194 ? 9.069 -1.575 7.507 1.00 93.94 194 SER A C 1
ATOM 1520 O O . SER A 1 194 ? 8.371 -0.645 7.919 1.00 93.94 194 SER A O 1
ATOM 1522 N N . LYS A 1 195 ? 9.069 -2.774 8.121 1.00 94.62 195 LYS A N 1
ATOM 1523 C CA . LYS A 1 195 ? 8.170 -3.116 9.245 1.00 94.62 195 LYS A CA 1
ATOM 1524 C C . LYS A 1 195 ? 8.330 -2.216 10.460 1.00 94.62 195 LYS A C 1
ATOM 1526 O O . LYS A 1 195 ? 7.380 -2.073 11.218 1.00 94.62 195 LYS A O 1
ATOM 1531 N N . ARG A 1 196 ? 9.466 -1.530 10.624 1.00 94.44 196 ARG A N 1
ATOM 1532 C CA . ARG A 1 196 ? 9.664 -0.552 11.713 1.00 94.44 196 ARG A CA 1
ATOM 1533 C C . ARG A 1 196 ? 8.641 0.594 11.723 1.00 94.44 196 ARG A C 1
ATOM 1535 O O . ARG A 1 196 ? 8.481 1.254 12.746 1.00 94.44 196 ARG A O 1
ATOM 1542 N N . TYR A 1 197 ? 7.978 0.847 10.596 1.00 95.38 197 TYR A N 1
ATOM 1543 C CA . TYR A 1 197 ? 6.977 1.903 10.441 1.00 95.38 197 TYR A CA 1
ATOM 1544 C C . TYR A 1 197 ? 5.529 1.402 10.531 1.00 95.38 197 TYR A C 1
ATOM 1546 O O . TYR A 1 197 ? 4.606 2.202 10.419 1.00 95.38 197 TYR A O 1
ATOM 1554 N N . LEU A 1 198 ? 5.324 0.099 10.743 1.00 95.12 198 LEU A N 1
ATOM 1555 C CA . LEU A 1 198 ? 4.011 -0.547 10.694 1.00 95.12 198 LEU A CA 1
ATOM 1556 C C . LEU A 1 198 ? 3.030 -0.005 11.740 1.00 95.12 198 LEU A C 1
ATOM 1558 O O . LEU A 1 198 ? 1.839 0.078 11.459 1.00 95.12 198 LEU A O 1
ATOM 1562 N N . LEU A 1 199 ? 3.517 0.383 12.923 1.00 96.12 199 LEU A N 1
ATOM 1563 C CA . LEU A 1 199 ? 2.678 0.861 14.028 1.00 96.12 199 LEU A CA 1
ATOM 1564 C C . LEU A 1 199 ? 2.335 2.352 13.932 1.00 96.12 199 LEU A C 1
ATOM 1566 O O . LEU A 1 199 ? 1.385 2.788 14.573 1.00 96.12 199 LEU A O 1
ATOM 1570 N N . ALA A 1 200 ? 3.063 3.136 13.133 1.00 97.06 200 ALA A N 1
ATOM 1571 C CA . ALA A 1 200 ? 2.868 4.581 13.027 1.00 97.06 200 ALA A CA 1
ATOM 1572 C C . ALA A 1 200 ? 1.412 5.002 12.725 1.00 97.06 200 ALA A C 1
ATOM 1574 O O . ALA A 1 200 ? 0.902 5.861 13.450 1.00 97.06 200 ALA A O 1
ATOM 1575 N N . PRO A 1 201 ? 0.698 4.404 11.747 1.00 96.50 201 PRO A N 1
ATOM 1576 C CA . PRO A 1 201 ? -0.692 4.776 11.505 1.00 96.50 201 PRO A CA 1
ATOM 1577 C C . PRO A 1 201 ? -1.623 4.346 12.649 1.00 96.50 201 PRO A C 1
ATOM 1579 O O . PRO A 1 201 ? -2.547 5.082 12.979 1.00 96.50 201 PRO A O 1
ATOM 1582 N N . TYR A 1 202 ? -1.361 3.206 13.300 1.00 96.62 202 TYR A N 1
ATOM 1583 C CA . TYR A 1 202 ? -2.162 2.734 14.437 1.00 96.62 202 TYR A CA 1
ATOM 1584 C C . TYR A 1 202 ? -1.991 3.618 15.678 1.00 96.62 202 TYR A C 1
ATOM 1586 O O . TYR A 1 202 ? -2.959 3.856 16.385 1.00 96.62 202 TYR A O 1
ATOM 1594 N N . LEU A 1 203 ? -0.799 4.176 15.907 1.00 96.06 203 LEU A N 1
ATOM 1595 C CA . LEU A 1 203 ? -0.551 5.130 16.995 1.00 96.06 203 LEU A CA 1
ATOM 1596 C C . LEU A 1 203 ? -1.297 6.457 16.796 1.00 96.06 203 LEU A C 1
ATOM 1598 O O . LEU A 1 203 ? -1.774 7.043 17.762 1.00 96.06 203 LEU A O 1
ATOM 1602 N N . ILE A 1 204 ? -1.414 6.931 15.552 1.00 96.19 204 ILE A N 1
ATOM 1603 C CA . ILE A 1 204 ? -2.198 8.134 15.219 1.00 96.19 204 ILE A CA 1
ATOM 1604 C C . ILE A 1 204 ? -3.698 7.873 15.400 1.00 96.19 204 ILE A C 1
ATOM 1606 O O . ILE A 1 204 ? -4.430 8.761 15.822 1.00 96.19 204 ILE A O 1
ATOM 1610 N N . VAL A 1 205 ? -4.147 6.666 15.067 1.00 94.69 205 VAL A N 1
ATOM 1611 C CA . VAL A 1 205 ? -5.529 6.215 15.258 1.00 94.69 205 VAL A CA 1
ATOM 1612 C C . VAL A 1 205 ? -5.877 6.081 16.747 1.00 94.69 205 VAL A C 1
ATOM 1614 O O . VAL A 1 205 ? -6.945 6.527 17.154 1.00 94.69 205 VAL A O 1
ATOM 1617 N N . ASP A 1 206 ? -4.977 5.503 17.549 1.00 93.75 206 ASP A N 1
ATOM 1618 C CA . ASP A 1 206 ? -5.119 5.324 19.004 1.00 93.75 206 ASP A CA 1
ATOM 1619 C C . ASP A 1 206 ? -5.103 6.666 19.746 1.00 93.75 206 ASP A C 1
ATOM 1621 O O . ASP A 1 206 ? -5.928 6.913 20.620 1.00 93.75 206 ASP A O 1
ATOM 1625 N N . ASN A 1 207 ? -4.191 7.564 19.362 1.00 93.06 207 ASN A N 1
ATOM 1626 C CA . ASN A 1 207 ? -4.087 8.900 19.928 1.00 93.06 207 ASN A CA 1
ATOM 1627 C C . ASN A 1 207 ? -3.965 9.966 18.822 1.00 93.06 207 ASN A C 1
ATOM 1629 O O . ASN A 1 207 ? -2.851 10.354 18.455 1.00 93.06 207 ASN A O 1
ATOM 1633 N N . PRO A 1 208 ? -5.087 10.537 18.342 1.00 91.31 208 PRO A N 1
ATOM 1634 C CA . PRO A 1 208 ? -5.074 11.550 17.287 1.00 91.31 208 PRO A CA 1
ATOM 1635 C C . PRO A 1 208 ? -4.351 12.849 17.648 1.00 91.31 208 PRO A C 1
ATOM 1637 O O . PRO A 1 208 ? -4.088 13.656 16.753 1.00 91.31 208 PRO A O 1
ATOM 1640 N N . SER A 1 209 ? -4.004 13.085 18.919 1.00 91.69 209 SER A N 1
ATOM 1641 C CA . SER A 1 209 ? -3.216 14.255 19.329 1.00 91.69 209 SER A CA 1
ATOM 1642 C C . SER A 1 209 ? -1.724 14.113 18.995 1.00 91.69 209 SER A C 1
ATOM 1644 O O . SER A 1 209 ? -1.071 15.127 18.735 1.00 91.69 209 SER A O 1
ATOM 1646 N N . ILE A 1 210 ? -1.208 12.879 18.872 1.00 93.19 210 ILE A N 1
ATOM 1647 C CA . ILE A 1 210 ? 0.213 12.610 18.613 1.00 93.19 210 ILE A CA 1
ATOM 1648 C C . ILE A 1 210 ? 0.675 13.257 17.301 1.00 93.19 210 ILE A C 1
ATOM 1650 O O . ILE A 1 210 ? -0.032 13.255 16.282 1.00 93.19 210 ILE A O 1
ATOM 1654 N N . SER A 1 211 ? 1.880 13.827 17.295 1.00 94.69 211 SER A N 1
ATOM 1655 C CA . SER A 1 211 ? 2.472 14.320 16.049 1.00 94.69 211 SER A CA 1
ATOM 1656 C C . SER A 1 211 ? 2.916 13.155 15.157 1.00 94.69 211 SER A C 1
ATOM 1658 O O . SER A 1 211 ? 3.363 12.113 15.635 1.00 94.69 211 SER A O 1
ATOM 1660 N N . VAL A 1 212 ? 2.872 13.343 13.834 1.00 94.69 212 VAL A N 1
ATOM 1661 C CA . VAL A 1 212 ? 3.309 12.321 12.861 1.00 94.69 212 VAL A CA 1
ATOM 1662 C C . VAL A 1 212 ? 4.761 11.896 13.112 1.00 94.69 212 VAL A C 1
ATOM 1664 O O . VAL A 1 212 ? 5.094 10.715 13.057 1.00 94.69 212 VAL A O 1
ATOM 1667 N N . ARG A 1 213 ? 5.639 12.847 13.453 1.00 94.00 213 ARG A N 1
ATOM 1668 C CA . ARG A 1 213 ? 7.047 12.566 13.772 1.00 94.00 213 ARG A CA 1
ATOM 1669 C C . ARG A 1 213 ? 7.191 11.691 15.018 1.00 94.00 213 ARG A C 1
ATOM 1671 O O . ARG A 1 213 ? 7.992 10.756 14.995 1.00 94.00 213 ARG A O 1
ATOM 1678 N N . GLN A 1 214 ? 6.442 11.989 16.081 1.00 94.69 214 GLN A N 1
ATOM 1679 C CA . GLN A 1 214 ? 6.425 11.165 17.293 1.00 94.69 214 GLN A CA 1
ATOM 1680 C C . GLN A 1 214 ? 5.877 9.770 16.987 1.00 94.69 214 GLN A C 1
ATOM 1682 O O . GLN A 1 214 ? 6.536 8.799 17.336 1.00 94.69 214 GLN A O 1
ATOM 1687 N N . ALA A 1 215 ? 4.782 9.652 16.228 1.00 96.19 215 ALA A N 1
ATOM 1688 C CA . ALA A 1 215 ? 4.220 8.357 15.839 1.00 96.19 215 ALA A CA 1
ATOM 1689 C C . ALA A 1 215 ? 5.251 7.453 15.140 1.00 96.19 215 ALA A C 1
ATOM 1691 O O . ALA A 1 215 ? 5.371 6.275 15.469 1.00 96.19 215 ALA A O 1
ATOM 1692 N N . PHE A 1 216 ? 6.070 7.999 14.232 1.00 96.25 216 PHE A N 1
ATOM 1693 C CA . PHE A 1 216 ? 7.153 7.230 13.609 1.00 96.25 216 PHE A CA 1
ATOM 1694 C C . PHE A 1 216 ? 8.260 6.833 14.590 1.00 96.25 216 PHE A C 1
ATOM 1696 O O . PHE A 1 216 ? 8.745 5.704 14.526 1.00 96.25 216 PHE A O 1
ATOM 1703 N N . ARG A 1 217 ? 8.670 7.731 15.495 1.00 95.31 217 ARG A N 1
ATOM 1704 C CA . ARG A 1 217 ? 9.683 7.421 16.519 1.00 95.31 217 ARG A CA 1
ATOM 1705 C C . ARG A 1 217 ? 9.203 6.309 17.450 1.00 95.31 217 ARG A C 1
ATOM 1707 O O . ARG A 1 217 ? 9.910 5.318 17.625 1.00 95.31 217 ARG A O 1
ATOM 1714 N N . THR A 1 218 ? 7.986 6.439 17.966 1.00 94.25 218 THR A N 1
ATOM 1715 C CA . THR A 1 218 ? 7.352 5.443 18.833 1.00 94.25 218 THR A CA 1
ATOM 1716 C C . THR A 1 218 ? 7.151 4.121 18.094 1.00 94.25 218 THR A C 1
ATOM 1718 O O . THR A 1 218 ? 7.491 3.071 18.629 1.00 94.25 218 THR A O 1
ATOM 1721 N N . SER A 1 219 ? 6.736 4.149 16.821 1.00 96.12 219 SER A N 1
ATOM 1722 C CA . SER A 1 219 ? 6.642 2.944 15.985 1.00 96.12 219 SER A CA 1
ATOM 1723 C C . SER A 1 219 ? 7.976 2.201 15.891 1.00 96.12 219 SER A C 1
ATOM 1725 O O . SER A 1 219 ? 8.016 0.984 16.076 1.00 96.12 219 SER A O 1
ATOM 1727 N N . ILE A 1 220 ? 9.084 2.910 15.645 1.00 94.25 220 ILE A N 1
ATOM 1728 C CA . ILE A 1 220 ? 10.419 2.294 15.579 1.00 94.25 220 ILE A CA 1
ATOM 1729 C C . ILE A 1 220 ? 10.801 1.684 16.934 1.00 94.25 220 ILE A C 1
ATOM 1731 O O . ILE A 1 220 ? 11.349 0.579 16.962 1.00 94.25 220 ILE A O 1
ATOM 1735 N N . ARG A 1 221 ? 10.501 2.382 18.040 1.00 93.81 221 ARG A N 1
ATOM 1736 C CA . ARG A 1 221 ? 10.771 1.928 19.413 1.00 93.81 221 ARG A CA 1
ATOM 1737 C C . ARG A 1 221 ? 10.007 0.641 19.728 1.00 93.81 221 ARG A C 1
ATOM 1739 O O . ARG A 1 221 ? 10.635 -0.363 20.047 1.00 93.81 221 ARG A O 1
ATOM 1746 N N . TYR A 1 222 ? 8.688 0.639 19.552 1.00 93.62 222 TYR A N 1
ATOM 1747 C CA . TYR A 1 222 ? 7.821 -0.501 19.882 1.00 93.62 222 TYR A CA 1
ATOM 1748 C C . TYR A 1 222 ? 8.018 -1.706 18.957 1.00 93.62 222 TYR A C 1
ATOM 1750 O O . TYR A 1 222 ? 7.818 -2.848 19.359 1.00 93.62 222 TYR A O 1
ATOM 1758 N N . THR A 1 223 ? 8.456 -1.479 17.716 1.00 93.06 223 THR A N 1
ATOM 1759 C CA . THR A 1 223 ? 8.705 -2.572 16.764 1.00 93.06 223 THR A CA 1
ATOM 1760 C C . THR A 1 223 ? 10.102 -3.193 16.925 1.00 93.06 223 THR A C 1
ATOM 1762 O O . THR A 1 223 ? 10.427 -4.204 16.287 1.00 93.06 223 THR A O 1
ATOM 1765 N N . ARG A 1 224 ? 10.975 -2.615 17.763 1.00 89.19 224 ARG A N 1
ATOM 1766 C CA . ARG A 1 224 ? 12.330 -3.134 17.988 1.00 89.19 224 ARG A CA 1
ATOM 1767 C C . ARG A 1 224 ? 12.246 -4.541 18.596 1.00 89.19 224 ARG A C 1
ATOM 1769 O O . ARG A 1 224 ? 11.573 -4.757 19.591 1.00 89.19 224 ARG A O 1
ATOM 1776 N N . GLY A 1 225 ? 12.903 -5.510 17.957 1.00 87.31 225 GLY A N 1
ATOM 1777 C CA . GLY A 1 225 ? 12.839 -6.929 18.337 1.00 87.31 225 GLY A CA 1
ATOM 1778 C C . GLY A 1 225 ? 11.743 -7.746 17.638 1.00 87.31 225 GLY A C 1
ATOM 1779 O O . GLY A 1 225 ? 11.908 -8.950 17.497 1.00 87.31 225 GLY A O 1
ATOM 1780 N N . TYR A 1 226 ? 10.698 -7.113 17.088 1.00 91.12 226 TYR A N 1
ATOM 1781 C CA . TYR A 1 226 ? 9.557 -7.816 16.466 1.00 91.12 226 TYR A CA 1
ATOM 1782 C C . TYR A 1 226 ? 9.511 -7.737 14.932 1.00 91.12 226 TYR A C 1
ATOM 1784 O O . TYR A 1 226 ? 8.649 -8.354 14.312 1.00 91.12 226 TYR A O 1
ATOM 1792 N N . LYS A 1 227 ? 10.445 -7.022 14.283 1.00 90.81 227 LYS A N 1
ATOM 1793 C CA . LYS A 1 227 ? 10.487 -6.846 12.811 1.00 90.81 227 LYS A CA 1
ATOM 1794 C C . LYS A 1 227 ? 10.430 -8.170 12.040 1.00 90.81 227 LYS A C 1
ATOM 1796 O O . LYS A 1 227 ? 9.641 -8.309 11.110 1.00 90.81 227 LYS A O 1
ATOM 1801 N N . ASN A 1 228 ? 11.247 -9.141 12.451 1.00 90.62 228 ASN A N 1
ATOM 1802 C CA . ASN A 1 228 ? 11.310 -10.451 11.800 1.00 90.62 228 ASN A CA 1
ATOM 1803 C C . ASN A 1 228 ? 10.015 -11.240 12.027 1.00 90.62 228 ASN A C 1
ATOM 1805 O O . ASN A 1 228 ? 9.534 -11.912 11.120 1.00 90.62 228 ASN A O 1
ATOM 1809 N N . GLU A 1 229 ? 9.418 -11.132 13.218 1.00 91.38 229 GLU A N 1
ATOM 1810 C CA . GLU A 1 229 ? 8.148 -11.793 13.519 1.00 91.38 229 GLU A CA 1
ATOM 1811 C C . GLU A 1 229 ? 6.988 -11.215 12.705 1.00 91.38 229 GLU A C 1
ATOM 1813 O O . GLU A 1 229 ? 6.173 -11.986 12.197 1.00 91.38 229 GLU A O 1
ATOM 1818 N N . LEU A 1 230 ? 6.949 -9.889 12.527 1.00 91.88 230 LEU A N 1
ATOM 1819 C CA . LEU A 1 230 ? 5.985 -9.201 11.664 1.00 91.88 230 LEU A CA 1
ATOM 1820 C C . LEU A 1 230 ? 6.162 -9.603 10.196 1.00 91.88 230 LEU A C 1
ATOM 1822 O O . LEU A 1 230 ? 5.187 -9.927 9.527 1.00 91.88 230 LEU A O 1
ATOM 1826 N N . PHE A 1 231 ? 7.400 -9.677 9.704 1.00 93.25 231 PHE A N 1
ATOM 1827 C CA . PHE A 1 231 ? 7.661 -10.150 8.343 1.00 93.25 231 PHE A CA 1
ATOM 1828 C C . PHE A 1 231 ? 7.197 -11.600 8.132 1.00 93.25 231 PHE A C 1
ATOM 1830 O O . PHE A 1 231 ? 6.504 -11.906 7.164 1.00 93.25 231 PHE A O 1
ATOM 1837 N N . LEU A 1 232 ? 7.511 -12.500 9.068 1.00 91.62 232 LEU A N 1
ATOM 1838 C CA . LEU A 1 232 ? 7.041 -13.886 9.013 1.00 91.62 232 LEU A CA 1
ATOM 1839 C C . LEU A 1 232 ? 5.521 -14.002 9.207 1.00 91.62 232 LEU A C 1
ATOM 1841 O O . LEU A 1 232 ? 4.916 -14.997 8.797 1.00 91.62 232 LEU A O 1
ATOM 1845 N N . PHE A 1 233 ? 4.897 -13.042 9.888 1.00 92.56 233 PHE A N 1
ATOM 1846 C CA . PHE A 1 233 ? 3.447 -12.933 9.964 1.00 92.56 233 PHE A CA 1
ATOM 1847 C C . PHE A 1 233 ? 2.870 -12.603 8.585 1.00 92.56 233 PHE A C 1
ATOM 1849 O O . PHE A 1 233 ? 2.012 -13.356 8.132 1.00 92.56 233 PHE A O 1
ATOM 1856 N N . ASP A 1 234 ? 3.405 -11.614 7.871 1.00 91.44 234 ASP A N 1
ATOM 1857 C CA . ASP A 1 234 ? 2.965 -11.285 6.507 1.00 91.44 234 ASP A CA 1
ATOM 1858 C C . ASP A 1 234 ? 3.190 -12.440 5.523 1.00 91.44 234 ASP A C 1
ATOM 1860 O O . ASP A 1 234 ? 2.276 -12.823 4.792 1.00 91.44 234 ASP A O 1
ATOM 1864 N N . LEU A 1 235 ? 4.359 -13.089 5.576 1.00 90.50 235 LEU A N 1
ATOM 1865 C CA . LEU A 1 235 ? 4.674 -14.245 4.728 1.00 90.50 235 LEU A CA 1
ATOM 1866 C C . LEU A 1 235 ? 3.676 -15.397 4.925 1.00 90.50 235 LEU A C 1
ATOM 1868 O O . LEU A 1 235 ? 3.352 -16.122 3.991 1.00 90.50 235 LEU A O 1
ATOM 1872 N N . SER A 1 236 ? 3.120 -15.541 6.130 1.00 91.75 236 SER A N 1
ATOM 1873 C CA . SER A 1 236 ? 2.114 -16.569 6.415 1.00 91.75 236 SER A CA 1
ATOM 1874 C C . SER A 1 236 ? 0.731 -16.289 5.804 1.00 91.75 236 SER A C 1
ATOM 1876 O O . SER A 1 236 ? -0.156 -17.139 5.907 1.00 91.75 236 SER A O 1
ATOM 1878 N N . PHE A 1 237 ? 0.520 -15.108 5.216 1.00 90.25 237 PHE A N 1
ATOM 1879 C CA . PHE A 1 237 ? -0.646 -14.778 4.391 1.00 90.25 237 PHE A CA 1
ATOM 1880 C C . PHE A 1 237 ? -0.343 -14.822 2.892 1.00 90.25 237 PHE A C 1
ATOM 1882 O O . PHE A 1 237 ? -1.281 -14.878 2.105 1.00 90.25 237 PHE A O 1
ATOM 1889 N N . LEU A 1 238 ? 0.931 -14.866 2.491 1.00 89.00 238 LEU A N 1
ATOM 1890 C CA . LEU A 1 238 ? 1.336 -14.853 1.086 1.00 89.00 238 LEU A CA 1
ATOM 1891 C C . LEU A 1 238 ? 0.710 -15.992 0.255 1.00 89.00 238 LEU A C 1
ATOM 1893 O O . LEU A 1 238 ? 0.205 -15.692 -0.822 1.00 89.00 238 LEU A O 1
ATOM 1897 N N . PRO A 1 239 ? 0.601 -17.248 0.742 1.00 88.19 239 PRO A N 1
ATOM 1898 C CA . PRO A 1 239 ? -0.124 -18.288 0.009 1.00 88.19 239 PRO A CA 1
ATOM 1899 C C . PRO A 1 239 ? -1.595 -17.927 -0.234 1.00 88.19 239 PRO A C 1
ATOM 1901 O O . PRO A 1 239 ? -2.095 -18.077 -1.340 1.00 88.19 239 PRO A O 1
ATOM 1904 N N . TRP A 1 240 ? -2.280 -17.383 0.775 1.00 87.12 240 TRP A N 1
ATOM 1905 C CA . TRP A 1 240 ? -3.678 -16.960 0.656 1.00 87.12 240 TRP A CA 1
ATOM 1906 C C . TRP A 1 240 ? -3.844 -15.785 -0.312 1.00 87.12 240 TRP A C 1
ATOM 1908 O O . TRP A 1 240 ? -4.820 -15.737 -1.055 1.00 87.12 240 TRP A O 1
ATOM 1918 N N . ALA A 1 241 ? -2.876 -14.867 -0.335 1.00 83.44 241 ALA A N 1
ATOM 1919 C CA . ALA A 1 241 ? -2.838 -13.776 -1.300 1.00 83.44 241 ALA A CA 1
ATOM 1920 C C . ALA A 1 241 ? -2.648 -14.294 -2.737 1.00 83.44 241 ALA A C 1
ATOM 1922 O O . ALA A 1 241 ? -3.350 -13.841 -3.636 1.00 83.44 241 ALA A O 1
ATOM 1923 N N . LEU A 1 242 ? -1.792 -15.299 -2.960 1.00 84.50 242 LEU A N 1
ATOM 1924 C CA . LEU A 1 242 ? -1.631 -15.924 -4.282 1.00 84.50 242 LEU A CA 1
ATOM 1925 C C . LEU A 1 242 ? -2.911 -16.626 -4.763 1.00 84.50 242 LEU A C 1
ATOM 1927 O O . LEU A 1 242 ? -3.218 -16.585 -5.949 1.00 84.50 242 LEU A O 1
ATOM 1931 N N . LEU A 1 243 ? -3.705 -17.208 -3.857 1.00 84.19 243 LEU A N 1
ATOM 1932 C CA . LEU A 1 243 ? -5.016 -17.766 -4.215 1.00 84.19 243 LEU A CA 1
ATOM 1933 C C . LEU A 1 243 ? -6.031 -16.682 -4.621 1.00 84.19 243 LEU A C 1
ATOM 1935 O O . LEU A 1 243 ? -6.973 -16.967 -5.357 1.00 84.19 243 LEU A O 1
ATOM 1939 N N . SER A 1 244 ? -5.855 -15.438 -4.165 1.00 78.94 244 SER A N 1
ATOM 1940 C CA . SER A 1 244 ? -6.804 -14.345 -4.419 1.00 78.94 244 SER A CA 1
ATOM 1941 C C . SER A 1 244 ? -6.765 -13.751 -5.830 1.00 78.94 244 SER A C 1
ATOM 1943 O O . SER A 1 244 ? -7.567 -12.869 -6.124 1.00 78.94 244 SER A O 1
ATOM 1945 N N . VAL A 1 245 ? -5.933 -14.291 -6.731 1.00 74.50 245 VAL A N 1
ATOM 1946 C CA . VAL A 1 245 ? -5.903 -13.922 -8.162 1.00 74.50 245 VAL A CA 1
ATOM 1947 C C . VAL A 1 245 ? -7.276 -14.099 -8.834 1.00 74.50 245 VAL A C 1
ATOM 1949 O O . VAL A 1 245 ? -7.612 -13.355 -9.747 1.00 74.50 245 VAL A O 1
ATOM 1952 N N . LEU A 1 246 ? -8.122 -15.008 -8.334 1.00 73.19 246 LEU A N 1
ATOM 1953 C CA . LEU A 1 246 ? -9.481 -15.257 -8.843 1.00 73.19 246 LEU A CA 1
ATOM 1954 C C . LEU A 1 246 ? -10.565 -14.305 -8.287 1.00 73.19 246 LEU A C 1
ATOM 1956 O O . LEU A 1 246 ? -11.747 -14.634 -8.362 1.00 73.19 246 LEU A O 1
ATOM 1960 N N . LEU A 1 247 ? -10.190 -13.151 -7.715 1.00 69.88 247 LEU A N 1
ATOM 1961 C CA . LEU A 1 247 ? -11.058 -12.117 -7.110 1.00 69.88 247 LEU A CA 1
ATOM 1962 C C . LEU A 1 247 ? -11.892 -12.565 -5.892 1.00 69.88 247 LEU A C 1
ATOM 1964 O O . LEU A 1 247 ? -11.851 -11.909 -4.856 1.00 69.88 247 LEU A O 1
ATOM 1968 N N . LEU A 1 248 ? -12.616 -13.684 -5.948 1.00 77.00 248 LEU A N 1
ATOM 1969 C CA . LEU A 1 248 ? -13.483 -14.153 -4.857 1.00 77.00 248 LEU A CA 1
ATOM 1970 C C . LEU A 1 248 ? -12.741 -14.385 -3.526 1.00 77.00 248 LEU A C 1
ATOM 1972 O O . LEU A 1 248 ? -13.241 -13.940 -2.489 1.00 77.00 248 LEU A O 1
ATOM 1976 N N . PRO A 1 249 ? -11.534 -14.991 -3.491 1.00 83.38 249 PRO A N 1
ATOM 1977 C CA . PRO A 1 249 ? -10.812 -15.160 -2.230 1.00 83.38 249 PRO A CA 1
ATOM 1978 C C . PRO A 1 249 ? -10.322 -13.833 -1.630 1.00 83.38 249 PRO A C 1
ATOM 1980 O O . PRO A 1 249 ? -10.072 -13.768 -0.426 1.00 83.38 249 PRO A O 1
ATOM 1983 N N . LEU A 1 250 ? -10.238 -12.755 -2.421 1.00 85.31 250 LEU A N 1
ATOM 1984 C CA . LEU A 1 250 ? -9.836 -11.425 -1.949 1.00 85.31 250 LEU A CA 1
ATOM 1985 C C . LEU A 1 250 ? -10.803 -10.889 -0.881 1.00 85.31 250 LEU A C 1
ATOM 1987 O O . LEU A 1 250 ? -10.356 -10.341 0.130 1.00 85.31 250 LEU A O 1
ATOM 1991 N N . LEU A 1 251 ? -12.111 -11.122 -1.069 1.00 88.75 251 LEU A N 1
ATOM 1992 C CA . LEU A 1 251 ? -13.173 -10.698 -0.146 1.00 88.75 251 LEU A CA 1
ATOM 1993 C C . LEU A 1 251 ? -13.028 -11.322 1.247 1.00 88.75 251 LEU A C 1
ATOM 1995 O O . LEU A 1 251 ? -13.479 -10.746 2.233 1.00 88.75 251 LEU A O 1
ATOM 1999 N N . TYR A 1 252 ? -12.384 -12.487 1.341 1.00 90.19 252 TYR A N 1
ATOM 2000 C CA . TYR A 1 252 ? -12.092 -13.140 2.613 1.00 90.19 252 TYR A CA 1
ATOM 2001 C C . TYR A 1 252 ? -10.716 -12.740 3.159 1.00 90.19 252 TYR A C 1
ATOM 2003 O O . TYR A 1 252 ? -10.576 -12.390 4.333 1.00 90.19 252 TYR A O 1
ATOM 2011 N N . VAL A 1 253 ? -9.687 -12.786 2.308 1.00 92.00 253 VAL A N 1
ATOM 2012 C CA . VAL A 1 253 ? -8.287 -12.640 2.725 1.00 92.00 253 VAL A CA 1
ATOM 2013 C C . VAL A 1 253 ? -7.980 -11.226 3.205 1.00 92.00 253 VAL A C 1
ATOM 2015 O O . VAL A 1 253 ? -7.313 -11.081 4.229 1.00 92.00 253 VAL A O 1
ATOM 2018 N N . VAL A 1 254 ? -8.482 -10.188 2.529 1.00 92.75 254 VAL A N 1
ATOM 2019 C CA . VAL A 1 254 ? -8.164 -8.799 2.891 1.00 92.75 254 VAL A CA 1
ATOM 2020 C C . VAL A 1 254 ? -8.767 -8.411 4.247 1.00 92.75 254 VAL A C 1
ATOM 2022 O O . VAL A 1 254 ? -8.005 -7.959 5.110 1.00 92.75 254 VAL A O 1
ATOM 2025 N N . PRO A 1 255 ? -10.068 -8.642 4.524 1.00 94.31 255 PRO A N 1
ATOM 2026 C CA . PRO A 1 255 ? -10.609 -8.393 5.855 1.00 94.31 255 PRO A CA 1
ATOM 2027 C C . PRO A 1 255 ? -9.914 -9.184 6.952 1.00 94.31 255 PRO A C 1
ATOM 2029 O O . PRO A 1 255 ? -9.620 -8.645 8.021 1.00 94.31 255 PRO A O 1
ATOM 2032 N N . TYR A 1 256 ? -9.611 -10.451 6.670 1.00 94.56 256 TYR A N 1
ATOM 2033 C CA . TYR A 1 256 ? -8.933 -11.324 7.612 1.00 94.56 256 TYR A CA 1
ATOM 2034 C C . TYR A 1 256 ? -7.519 -10.839 7.949 1.00 94.56 256 TYR A C 1
ATOM 2036 O O . TYR A 1 256 ? -7.129 -10.826 9.122 1.00 94.56 256 TYR A O 1
ATOM 2044 N N . TYR A 1 257 ? -6.765 -10.407 6.938 1.00 95.25 257 TYR A N 1
ATOM 2045 C CA . TYR A 1 257 ? -5.436 -9.836 7.108 1.00 95.25 257 TYR A CA 1
ATOM 2046 C C . TYR A 1 257 ? -5.484 -8.538 7.916 1.00 95.25 257 TYR A C 1
ATOM 2048 O O . TYR A 1 257 ? -4.779 -8.433 8.917 1.00 95.25 257 TYR A O 1
ATOM 2056 N N . ASN A 1 258 ? -6.358 -7.593 7.553 1.00 95.62 258 ASN A N 1
ATOM 2057 C CA . ASN A 1 258 ? -6.468 -6.304 8.242 1.00 95.62 258 ASN A CA 1
ATOM 2058 C C . ASN A 1 258 ? -6.878 -6.456 9.713 1.00 95.62 258 ASN A C 1
ATOM 2060 O O . ASN A 1 258 ? -6.267 -5.835 10.581 1.00 95.62 258 ASN A O 1
ATOM 2064 N N . ALA A 1 259 ? -7.837 -7.336 10.021 1.00 95.44 259 ALA A N 1
ATOM 2065 C CA . ALA A 1 259 ? -8.211 -7.630 11.405 1.00 95.44 259 ALA A CA 1
ATOM 2066 C C . ALA A 1 259 ? -7.055 -8.273 12.189 1.00 95.44 259 ALA A C 1
ATOM 2068 O O . ALA A 1 259 ? -6.793 -7.915 13.338 1.00 95.44 259 ALA A O 1
ATOM 2069 N N . SER A 1 260 ? -6.327 -9.202 11.560 1.00 96.06 260 SER A N 1
ATOM 2070 C CA . SER A 1 260 ? -5.167 -9.849 12.184 1.00 96.06 260 SER A CA 1
ATOM 2071 C C . SER A 1 260 ? -4.034 -8.857 12.437 1.00 96.06 260 SER A C 1
ATOM 2073 O O . SER A 1 260 ? -3.388 -8.914 13.483 1.00 96.06 260 SER A O 1
ATOM 2075 N N . LEU A 1 261 ? -3.802 -7.944 11.496 1.00 96.06 261 LEU A N 1
ATOM 2076 C CA . LEU A 1 261 ? -2.783 -6.912 11.592 1.00 96.06 261 LEU A CA 1
ATOM 2077 C C . LEU A 1 261 ? -3.130 -5.881 12.668 1.00 96.06 261 LEU A C 1
ATOM 2079 O O . LEU A 1 261 ? -2.260 -5.537 13.462 1.00 96.06 261 LEU A O 1
ATOM 2083 N N . ALA A 1 262 ? -4.387 -5.439 12.741 1.00 95.81 262 ALA A N 1
ATOM 2084 C CA . ALA A 1 262 ? -4.852 -4.512 13.768 1.00 95.81 262 ALA A CA 1
ATOM 2085 C C . ALA A 1 262 ? -4.721 -5.104 15.178 1.00 95.81 262 ALA A C 1
ATOM 2087 O O . ALA A 1 262 ? -4.245 -4.426 16.086 1.00 95.81 262 ALA A O 1
ATOM 2088 N N . LEU A 1 263 ? -5.049 -6.390 15.352 1.00 95.19 263 LEU A N 1
ATOM 2089 C CA . LEU A 1 263 ? -4.880 -7.080 16.631 1.00 95.19 263 LEU A CA 1
ATOM 2090 C C . LEU A 1 263 ? -3.399 -7.238 17.017 1.00 95.19 263 LEU A C 1
ATOM 2092 O O . LEU A 1 263 ? -3.040 -7.042 18.177 1.00 95.19 263 LEU A O 1
ATOM 2096 N N . TYR A 1 264 ? -2.522 -7.544 16.051 1.00 95.56 264 TYR A N 1
ATOM 2097 C CA . TYR A 1 264 ? -1.073 -7.559 16.288 1.00 95.56 264 TYR A CA 1
ATOM 2098 C C . TYR A 1 264 ? -0.578 -6.156 16.668 1.00 95.56 264 TYR A C 1
ATOM 2100 O O . TYR A 1 264 ? 0.156 -5.996 17.643 1.00 95.56 264 TYR A O 1
ATOM 2108 N N . ALA A 1 265 ? -1.001 -5.127 15.931 1.00 95.94 265 ALA A N 1
ATOM 2109 C CA . ALA A 1 265 ? -0.618 -3.750 16.198 1.00 95.94 265 ALA A CA 1
ATOM 2110 C C . ALA A 1 265 ? -1.030 -3.323 17.611 1.00 95.94 265 ALA A C 1
ATOM 2112 O O . ALA A 1 265 ? -0.189 -2.814 18.347 1.00 95.94 265 ALA A O 1
ATOM 2113 N N . LYS A 1 266 ? -2.270 -3.618 18.019 1.00 94.69 266 LYS A N 1
ATOM 2114 C CA . LYS A 1 266 ? -2.766 -3.345 19.371 1.00 94.69 266 LYS A CA 1
ATOM 2115 C C . LYS A 1 266 ? -1.927 -4.047 20.443 1.00 94.69 266 LYS A C 1
ATOM 2117 O O . LYS A 1 266 ? -1.442 -3.384 21.353 1.00 94.69 266 LYS A O 1
ATOM 2122 N N . TYR A 1 267 ? -1.633 -5.339 20.264 1.00 94.31 267 TYR A N 1
ATOM 2123 C CA . TYR A 1 267 ? -0.743 -6.089 21.160 1.00 94.31 267 TYR A CA 1
ATOM 2124 C C . TYR A 1 267 ? 0.645 -5.439 21.306 1.00 94.31 267 TYR A C 1
ATOM 2126 O O . TYR A 1 267 ? 1.166 -5.324 22.415 1.00 94.31 267 TYR A O 1
ATOM 2134 N N . LEU A 1 268 ? 1.263 -5.004 20.201 1.00 94.38 268 LEU A N 1
ATOM 2135 C CA . LEU A 1 268 ? 2.581 -4.361 20.246 1.00 94.38 268 LEU A CA 1
ATOM 2136 C C . LEU A 1 268 ? 2.538 -2.959 20.853 1.00 94.38 268 LEU A C 1
ATOM 2138 O O . LEU A 1 268 ? 3.492 -2.574 21.522 1.00 94.38 268 LEU A O 1
ATOM 2142 N N . VAL A 1 269 ? 1.462 -2.204 20.629 1.00 94.31 269 VAL A N 1
ATOM 2143 C CA . VAL A 1 269 ? 1.267 -0.882 21.238 1.00 94.31 269 VAL A CA 1
ATOM 2144 C C . VAL A 1 269 ? 1.092 -1.014 22.749 1.00 94.31 269 VAL A C 1
ATOM 2146 O O . VAL A 1 269 ? 1.797 -0.337 23.488 1.00 94.31 269 VAL A O 1
ATOM 2149 N N . GLU A 1 270 ? 0.230 -1.917 23.218 1.00 92.50 270 GLU A N 1
ATOM 2150 C CA . GLU A 1 270 ? 0.029 -2.183 24.651 1.00 92.50 270 GLU A CA 1
ATOM 2151 C C . GLU A 1 270 ? 1.320 -2.661 25.317 1.00 92.50 270 GLU A C 1
ATOM 2153 O O . GLU A 1 270 ? 1.742 -2.121 26.338 1.00 92.50 270 GLU A O 1
ATOM 2158 N N . LYS A 1 271 ? 2.018 -3.613 24.691 1.00 92.25 271 LYS A N 1
ATOM 2159 C CA . LYS A 1 271 ? 3.325 -4.070 25.169 1.00 92.25 271 LYS A CA 1
ATOM 2160 C C . LYS A 1 271 ? 4.367 -2.952 25.163 1.00 92.25 271 LYS A C 1
ATOM 2162 O O . LYS A 1 271 ? 5.227 -2.923 26.035 1.00 92.25 271 LYS A O 1
ATOM 2167 N N . GLY A 1 272 ? 4.323 -2.060 24.178 1.00 90.50 272 GLY A N 1
ATOM 2168 C CA . GLY A 1 272 ? 5.187 -0.889 24.096 1.00 90.50 272 GLY A CA 1
ATOM 2169 C C . GLY A 1 272 ? 4.984 0.051 25.280 1.00 90.50 272 GLY A C 1
ATOM 2170 O O . GLY A 1 272 ? 5.963 0.376 25.942 1.00 90.50 272 GLY A O 1
ATOM 2171 N N . LYS A 1 273 ? 3.724 0.397 25.581 1.00 89.62 273 LYS A N 1
ATOM 2172 C CA . LYS A 1 273 ? 3.327 1.244 26.719 1.00 89.62 273 LYS A CA 1
ATOM 2173 C C . LYS A 1 273 ? 3.783 0.664 28.063 1.00 89.62 273 LYS A C 1
ATOM 2175 O O . LYS A 1 273 ? 4.301 1.394 28.891 1.00 89.62 273 LYS A O 1
ATOM 2180 N N . LEU A 1 274 ? 3.674 -0.654 28.254 1.00 88.25 274 LEU A N 1
ATOM 2181 C CA . LEU A 1 274 ? 4.136 -1.331 29.479 1.00 88.25 274 LEU A CA 1
ATOM 2182 C C . LEU A 1 274 ? 5.660 -1.304 29.681 1.00 88.25 274 LEU A C 1
ATOM 2184 O O . LEU A 1 274 ? 6.129 -1.524 30.790 1.00 88.25 274 LEU A O 1
ATOM 2188 N N . ASN A 1 275 ? 6.432 -1.100 28.611 1.00 83.25 275 ASN A N 1
ATOM 2189 C CA . ASN A 1 275 ? 7.894 -1.038 28.664 1.00 83.25 275 ASN A CA 1
ATOM 2190 C C . ASN A 1 275 ? 8.419 0.408 28.602 1.00 83.25 275 ASN A C 1
ATOM 2192 O O . ASN A 1 275 ? 9.623 0.608 28.416 1.00 83.25 275 ASN A O 1
ATOM 2196 N N . GLU A 1 276 ? 7.543 1.413 28.686 1.00 78.62 276 GLU A N 1
ATOM 2197 C CA . GLU A 1 276 ? 7.972 2.801 28.844 1.00 78.62 276 GLU A CA 1
ATOM 2198 C C . GLU A 1 276 ? 8.424 3.017 30.292 1.00 78.62 276 GLU A C 1
ATOM 2200 O O . GLU A 1 276 ? 7.695 2.642 31.208 1.00 78.62 276 GLU A O 1
ATOM 2205 N N . PRO A 1 277 ? 9.628 3.572 30.528 1.00 61.03 277 PRO A N 1
ATOM 2206 C CA . PRO A 1 277 ? 10.022 3.944 31.879 1.00 61.03 277 PRO A CA 1
ATOM 2207 C C . PRO A 1 277 ? 9.022 4.981 32.410 1.00 61.03 277 PRO A C 1
ATOM 2209 O O . PRO A 1 277 ? 8.730 5.957 31.717 1.00 61.03 277 PRO A O 1
ATOM 2212 N N . GLU A 1 278 ? 8.518 4.770 33.630 1.00 54.69 278 GLU A N 1
ATOM 2213 C CA . GLU A 1 278 ? 7.496 5.593 34.316 1.00 54.69 278 GLU A CA 1
ATOM 2214 C C . GLU A 1 278 ? 7.850 7.098 34.405 1.00 54.69 278 GLU A C 1
ATOM 2216 O O . GLU A 1 278 ? 7.000 7.934 34.697 1.00 54.69 278 GLU A O 1
ATOM 2221 N N . ASP A 1 279 ? 9.091 7.464 34.090 1.00 44.88 279 ASP A N 1
ATOM 2222 C CA . ASP A 1 279 ? 9.655 8.811 34.210 1.00 44.88 279 ASP A CA 1
ATOM 2223 C C . ASP A 1 279 ? 9.342 9.746 33.012 1.00 44.88 279 ASP A C 1
ATOM 2225 O O . ASP A 1 279 ? 9.552 10.957 33.078 1.00 44.88 279 ASP A O 1
ATOM 2229 N N . GLU A 1 280 ? 8.820 9.226 31.889 1.00 48.91 280 GLU A N 1
ATOM 2230 C CA . GLU A 1 280 ? 8.515 10.047 30.694 1.00 48.91 280 GLU A CA 1
ATOM 2231 C C . GLU A 1 280 ? 7.095 10.662 30.731 1.00 48.91 280 GLU A C 1
ATOM 2233 O O . GLU A 1 280 ? 6.815 11.619 30.006 1.00 48.91 280 GLU A O 1
ATOM 2238 N N . THR A 1 281 ? 6.203 10.184 31.614 1.00 47.06 281 THR A N 1
ATOM 2239 C CA . THR A 1 281 ? 4.851 10.752 31.801 1.00 47.06 281 THR A CA 1
ATOM 2240 C C . THR A 1 281 ? 4.818 12.021 32.657 1.00 47.06 281 THR A C 1
ATOM 2242 O O . THR A 1 281 ? 3.819 12.735 32.628 1.00 47.06 281 THR A O 1
ATOM 2245 N N . LEU A 1 282 ? 5.903 12.342 33.375 1.00 49.91 282 LEU A N 1
ATOM 2246 C CA . LEU A 1 282 ? 6.006 13.522 34.252 1.00 49.91 282 LEU A CA 1
ATOM 2247 C C . LEU A 1 282 ? 6.712 14.733 33.611 1.00 49.91 282 LEU A C 1
ATOM 2249 O O . LEU A 1 282 ? 6.820 15.775 34.247 1.00 49.91 282 LEU A O 1
ATOM 2253 N N . ARG A 1 283 ? 7.188 14.638 32.360 1.00 45.97 283 ARG A N 1
ATOM 2254 C CA . ARG A 1 283 ? 8.031 15.681 31.730 1.00 45.97 283 ARG A CA 1
ATOM 2255 C C . ARG A 1 283 ? 7.424 16.418 30.536 1.00 45.97 283 ARG A C 1
ATOM 2257 O O . ARG A 1 283 ? 8.158 17.049 29.778 1.00 45.97 283 ARG A O 1
ATOM 2264 N N . PHE A 1 284 ? 6.109 16.372 30.338 1.00 49.94 284 PHE A N 1
ATOM 2265 C CA . PHE A 1 284 ? 5.497 17.133 29.246 1.00 49.94 284 PHE A CA 1
ATOM 2266 C C . PHE A 1 284 ? 4.190 17.813 29.657 1.00 49.94 284 PHE A C 1
ATOM 2268 O O . PHE A 1 284 ? 3.111 17.411 29.223 1.00 49.94 284 PHE A O 1
ATOM 2275 N N . ASP A 1 285 ? 4.302 18.882 30.450 1.00 49.47 285 ASP A N 1
ATOM 2276 C CA . ASP A 1 285 ? 3.298 19.947 30.451 1.00 49.47 285 ASP A CA 1
ATOM 2277 C C . ASP A 1 285 ? 3.649 20.952 29.329 1.00 49.47 285 ASP A C 1
ATOM 2279 O O . ASP A 1 285 ? 4.694 21.601 29.384 1.00 49.47 285 ASP A O 1
ATOM 2283 N N . PRO A 1 286 ? 2.819 21.106 28.278 1.00 50.94 286 PRO A N 1
ATOM 2284 C CA . PRO A 1 286 ? 3.033 22.104 27.231 1.00 50.94 286 PRO A CA 1
ATOM 2285 C C . PRO A 1 286 ? 2.856 23.564 27.695 1.00 50.94 286 PRO A C 1
ATOM 2287 O O . PRO A 1 286 ? 2.892 24.458 26.846 1.00 50.94 286 PRO A O 1
ATOM 2290 N N . ARG A 1 287 ? 2.597 23.817 28.986 1.00 49.28 287 ARG A N 1
ATOM 2291 C CA . ARG A 1 287 ? 2.391 25.155 29.564 1.00 49.28 287 ARG A CA 1
ATOM 2292 C C . ARG A 1 287 ? 3.515 25.638 30.472 1.00 49.28 287 ARG A C 1
ATOM 2294 O O . ARG A 1 287 ? 3.430 26.787 30.898 1.00 49.28 287 ARG A O 1
ATOM 2301 N N . ASP A 1 288 ? 4.548 24.841 30.737 1.00 43.34 288 ASP A N 1
ATOM 2302 C CA . ASP A 1 288 ? 5.639 25.306 31.594 1.00 43.34 288 ASP A CA 1
ATOM 2303 C C . ASP A 1 288 ? 6.547 26.294 30.838 1.00 43.34 288 ASP A C 1
ATOM 2305 O O . ASP A 1 288 ? 7.161 25.928 29.825 1.00 43.34 288 ASP A O 1
ATOM 2309 N N . PRO A 1 289 ? 6.638 27.565 31.278 1.00 39.66 289 PRO A N 1
ATOM 2310 C CA . PRO A 1 289 ? 7.636 28.478 30.755 1.00 39.66 289 PRO A CA 1
ATOM 2311 C C . PRO A 1 289 ? 9.018 27.951 31.143 1.00 39.66 289 PRO A C 1
ATOM 2313 O O . PRO A 1 289 ? 9.218 27.442 32.240 1.00 39.66 289 PRO A O 1
ATOM 2316 N N . VAL A 1 290 ? 9.984 28.078 30.234 1.00 50.47 290 VAL A N 1
ATOM 2317 C CA . VAL A 1 290 ? 11.392 27.762 30.496 1.00 50.47 290 VAL A CA 1
ATOM 2318 C C . VAL A 1 290 ? 11.905 28.702 31.592 1.00 50.47 290 VAL A C 1
ATOM 2320 O O . VAL A 1 290 ? 12.442 29.768 31.299 1.00 50.47 290 VAL A O 1
ATOM 2323 N N . THR A 1 291 ? 11.727 28.338 32.858 1.00 38.03 291 THR A N 1
ATOM 2324 C CA . THR A 1 291 ? 12.442 28.946 33.975 1.00 38.03 291 THR A CA 1
ATOM 2325 C C . THR A 1 291 ? 13.710 28.139 34.183 1.00 38.03 291 THR A C 1
ATOM 2327 O O . THR A 1 291 ? 13.710 27.017 34.685 1.00 38.03 291 THR A O 1
ATOM 2330 N N . GLY A 1 292 ? 14.811 28.705 33.694 1.00 41.94 292 GLY A N 1
ATOM 2331 C CA . GLY A 1 292 ? 16.142 28.244 34.037 1.00 41.94 292 GLY A CA 1
AT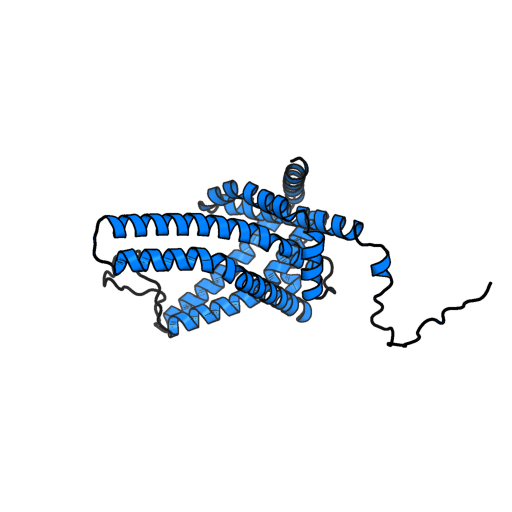OM 2332 C C . GLY A 1 292 ? 16.396 28.516 35.511 1.00 41.94 292 GLY A C 1
ATOM 2333 O O . GLY A 1 292 ? 16.784 29.620 35.865 1.00 41.94 292 GLY A O 1
ATOM 2334 N N . GLU A 1 293 ? 16.209 27.503 36.345 1.00 34.53 293 GLU A N 1
ATOM 2335 C CA . GLU A 1 293 ? 16.830 27.436 37.661 1.00 34.53 293 GLU A CA 1
ATOM 2336 C C . GLU A 1 293 ? 17.644 26.144 37.727 1.00 34.53 293 GLU A C 1
ATOM 2338 O O . GLU A 1 293 ? 17.134 25.031 37.592 1.00 34.53 293 GLU A O 1
ATOM 2343 N N . ILE A 1 294 ? 18.959 26.320 37.835 1.00 37.25 294 ILE A N 1
ATOM 2344 C CA . ILE A 1 294 ? 19.915 25.255 38.120 1.00 37.25 294 ILE A CA 1
ATOM 2345 C C . ILE A 1 294 ? 19.719 24.915 39.603 1.00 37.25 294 ILE A C 1
ATOM 2347 O O . ILE A 1 294 ? 19.828 25.828 40.420 1.00 37.25 294 ILE A O 1
ATOM 2351 N N . PRO A 1 295 ? 19.435 23.659 39.984 1.00 38.94 295 PRO A N 1
ATOM 2352 C CA . PRO A 1 295 ? 19.317 23.316 41.393 1.00 38.94 295 PRO A CA 1
ATOM 2353 C C . PRO A 1 295 ? 20.687 23.456 42.070 1.00 38.94 295 PRO A C 1
ATOM 2355 O O . PRO A 1 295 ? 21.663 22.828 41.652 1.00 38.94 295 PRO A O 1
ATOM 2358 N N . GLU A 1 296 ? 20.748 24.301 43.102 1.00 39.12 296 GLU A N 1
ATOM 2359 C CA . GLU A 1 296 ? 21.889 24.421 44.007 1.00 39.12 296 GLU A CA 1
ATOM 2360 C C . GLU A 1 296 ? 22.203 23.055 44.629 1.00 39.12 296 GLU A C 1
ATOM 2362 O O . GLU A 1 296 ? 21.356 22.401 45.241 1.00 39.12 296 GLU A O 1
ATOM 2367 N N . ILE A 1 297 ? 23.448 22.615 44.454 1.00 40.28 297 ILE A N 1
ATOM 2368 C CA . ILE A 1 297 ? 24.002 21.464 45.159 1.00 40.28 297 ILE A CA 1
ATOM 2369 C C . ILE A 1 297 ? 24.228 21.917 46.599 1.00 40.28 297 ILE A C 1
ATOM 2371 O O . ILE A 1 297 ? 25.191 22.626 46.882 1.00 40.28 297 ILE A O 1
ATOM 2375 N N . ASN A 1 298 ? 23.337 21.516 47.500 1.00 38.25 298 ASN A N 1
ATOM 2376 C CA . ASN A 1 298 ? 23.519 21.745 48.924 1.00 38.25 298 ASN A CA 1
ATOM 2377 C C . ASN A 1 298 ? 24.513 20.704 49.464 1.00 38.25 298 ASN A C 1
ATOM 2379 O O . ASN A 1 298 ? 24.157 19.556 49.731 1.00 38.25 298 ASN A O 1
ATOM 2383 N N . THR A 1 299 ? 25.787 21.081 49.543 1.00 44.25 299 THR A N 1
ATOM 2384 C CA . THR A 1 299 ? 26.781 20.382 50.360 1.00 44.25 299 THR A CA 1
ATOM 2385 C C . THR A 1 299 ? 26.642 20.869 51.792 1.00 44.25 299 THR A C 1
ATOM 2387 O O . THR A 1 299 ? 27.182 21.923 52.101 1.00 44.25 299 THR A O 1
ATOM 2390 N N . GLU A 1 300 ? 25.962 20.114 52.653 1.00 44.69 300 GLU A N 1
ATOM 2391 C CA . GLU A 1 300 ? 26.175 20.186 54.102 1.00 44.69 300 GLU A CA 1
ATOM 2392 C C . GLU A 1 300 ? 25.615 18.944 54.825 1.00 44.69 300 GLU A C 1
ATOM 2394 O O . GLU A 1 300 ? 24.490 18.519 54.560 1.00 44.69 300 GLU A O 1
ATOM 2399 N N . ALA A 1 301 ? 26.445 18.439 55.754 1.00 39.06 301 ALA A N 1
ATOM 2400 C CA . ALA A 1 301 ? 26.327 17.298 56.682 1.00 39.06 301 ALA A CA 1
ATOM 2401 C C . ALA A 1 301 ? 26.615 15.881 56.141 1.00 39.06 301 ALA A C 1
ATOM 2403 O O . ALA A 1 301 ? 25.713 15.224 55.578 1.00 39.06 301 ALA A O 1
#

Nearest PDB structures (foldseek):
  7xgf-assembly2_D  TM=3.308E-01  e=7.148E+00  synthetic construct
  6h7w-assembly1_M  TM=2.649E-01  e=5.456E+00  Thermochaetoides thermophila DSM 1495

Radius of gyration: 25.09 Å; Cα contacts (8 Å, |Δi|>4): 265; chains: 1; bounding box: 54×49×93 Å

Organism: NCBI:txid2763658

Mean predicted aligned error: 8.58 Å

InterPro domains:
  IPR010380 Protein of unknown function DUF975 [PF06161] (1-266)
  IPR010380 Protein of unknown function DUF975 [PTHR40076] (5-271)

Foldseek 3Di:
DVPLVVLLVVLCVLCVPPLVLLLVLVVVLVVLVVVLVVVLCVVCVVVVNHQWDPPVPCVVCVVNTHGPPDPVSVVSVVVSVVVSLLVVQLLVLQSLLCLLCSLVVDDDGSCSSCVCVPDPLSSVQSSVLVVVLVVVLVVVVCVLCVVLVVLQVVLVCQCPPPDPDPVSVVVSVVSNVVSVVSNVVSVLVSQLVSQLLLLLSVVCSVPVVDHSVVSSVLSNQLCVPCSVVVSVSVVVLVVLVVVCPVVPSCSVSVSSSSSSSSNVSSVSVVVSVVPDDPVVVPPDDVPDDPDDDDDDDDDDD

pLDDT: mean 87.75, s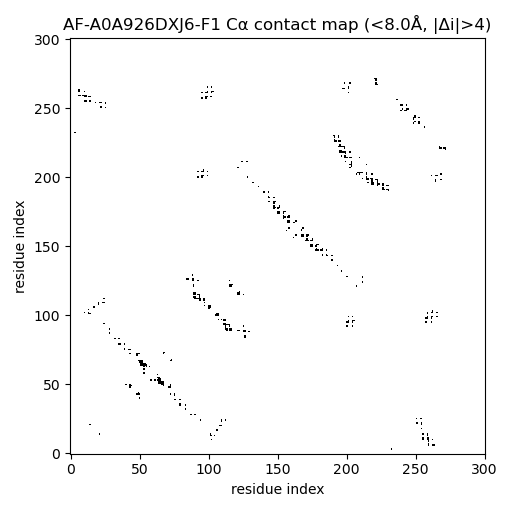td 13.99, range [34.53, 97.06]

Secondary structure (DSSP, 8-state):
-HHHHHHHHHHHHHGGGTHHHHHHHHHHHHHHHHHHHHHHHHHHHHTT--SEE-SS--TT-TTSPEE---HHHHHHHHHHHHHHHHHHHHHHHHHHHHHHHHHHT----GGGGGGGGS-HHHHHHHHHHHHHHHHHHHHHHHHHHHHHHHHHHHHHHHHHHS---HHHHHHHHHHHHHHHHHHHHHHHHHHHHHGGGTTHHHHHHH-TTS-HHHHHHHHHHHTTTTHHHHHHHHHTTHHHHHHGGGSTTHHHHHHHHHHHHHHHHHHHHHHHHHTS-GGGTTS--TT------PPP-----

Sequence (301 aa):
MKLRKQIKLNARRALGGSWGKAICLLLIIFSISLIFSLLQGLTSLLLGIPDFSDVLTTPQYYLDDVINLSIPSFLIAAAFTLFSLIVNSPLSFGIRLWYYRLAGGDSEEVAAVFSFFSGLRLFFKAIWHDISLSVRLLLWSIPFALLPGGIGTFALFLLYNAEPTRTVRLGGFLLLTLACVLSILAGLFFSIFSKRYLLAPYLIVDNPSISVRQAFRTSIRYTRGYKNELFLFDLSFLPWALLSVLLLPLLYVVPYYNASLALYAKYLVEKGKLNEPEDETLRFDPRDPVTGEIPEINTEA

Solvent-accessible surface area (backbone atoms only — not comparable to full-atom values): 16523 Å² total; per-residue (Å²): 121,67,64,67,56,50,41,50,52,50,25,54,56,59,37,69,88,40,51,71,53,43,41,49,55,53,48,51,57,51,50,52,52,49,51,53,53,51,52,46,54,50,50,30,58,77,71,71,40,59,67,53,37,66,82,82,74,51,94,88,45,78,88,72,45,40,76,32,80,49,70,70,40,46,52,51,55,52,51,50,52,54,54,50,49,65,56,47,31,18,42,53,51,8,48,50,40,46,30,40,38,35,56,71,72,46,87,75,63,74,70,52,27,51,56,24,71,76,38,70,73,49,29,51,48,33,39,51,42,53,52,54,49,50,53,52,53,54,63,59,44,46,72,50,45,48,60,25,46,52,41,31,53,51,17,50,48,46,60,71,72,47,74,90,46,72,66,53,48,52,51,18,52,52,37,36,54,50,16,51,53,44,40,53,53,32,50,52,52,49,56,34,58,55,44,31,49,66,41,20,66,55,46,37,61,76,37,72,85,58,50,68,70,54,25,42,53,51,14,40,59,49,31,60,92,42,30,66,59,52,41,55,51,54,56,72,44,46,68,60,56,65,62,21,76,73,54,67,49,40,65,54,49,52,49,48,48,49,28,23,49,28,38,49,43,50,53,41,50,56,55,35,60,73,68,50,69,82,72,68,80,78,74,73,68,97,76,71,76,92,73,90,72,82,82,80,81,80,85,79,135